Protein AF-G1VW57-F1 (afdb_monomer)

Secondary structure (DSSP, 8-state):
-EEEEEEEEEEEEEETTEEEEEEEEEEEEEEETTEEEEEEEEEE-TT-----HHHHHHH---HHHHHTSEEHHHHHHHHHHHHHHHHTTS-EEEEESSHHHHHHHHHHHHHHT---HHHHT-EEHHHHHHTT-EETTEES-SS--HHHHHHHTT--S-----HHHHHHHHHHHHHHHHHSPPPHHHHHHHHHHHHHHHHHHHHHHHHHHHHHHHHHHTT-S--EEEE---HHHHHHHHHHHHH-TT--EEE-SSEEEETTEEEEGGG-EEEEEEE-SSS-EEEEEEEETTEEEEEEEE--TTTHHHHHHHHHHHHHTS--

Foldseek 3Di:
DKEKQKDFQWAFDQDPNDTDTATQKIKMWIDDPPDIDIDIFGAQEVPDDFGDPVSCVQQVDGRVRNVPGYHPVVSVVVVVVVCVVVPPPDDYAYEYQAPVVLVRLLVSCVVVVHDSVVSPRYYHVQQVLQQLQDAPNHRLDSGDDLQLLCLQLVNDDDDRSGGHVSSVSVVVSVVSSVVDGTDRVSSVVVSVVVVVVVVVVVVVVQVVFLVVLCVLCVVPPAQKFWFDDDVVLLVLLVQLVVQDVVSQWHDDDQWIQDVNDTHGPVQWIWMWGFDRDRFTKIKIWIDGPPDIDIDIDGCGPRNVVSSVVRVVVRVVPVVD

Solvent-accessible surface area (backbone atoms only — not comparable to full-atom values): 17807 Å² total; per-residue (Å²): 104,37,41,33,24,35,31,56,39,62,41,77,44,79,53,96,91,39,78,39,79,38,59,40,28,43,9,26,29,39,41,41,90,92,49,72,51,78,46,72,46,53,19,25,48,89,87,68,84,66,68,51,76,64,50,32,66,55,45,67,58,50,58,67,59,32,70,72,28,45,42,58,72,58,47,51,51,51,51,51,61,69,46,48,88,63,52,86,84,41,62,74,48,43,34,26,54,50,69,61,52,47,54,45,52,44,50,48,19,63,74,69,73,45,86,43,73,85,48,74,70,47,40,55,42,30,48,65,56,20,68,66,39,57,56,95,91,37,74,73,40,71,65,51,52,71,57,57,44,24,50,21,59,72,46,84,77,80,80,65,61,37,24,42,61,52,7,45,50,50,45,52,42,52,56,41,62,75,77,46,79,59,42,68,66,46,44,49,52,52,50,53,52,51,53,52,49,50,51,52,51,52,48,54,51,50,55,52,50,31,53,52,50,40,62,73,50,62,86,52,96,67,53,62,46,66,54,72,83,46,75,73,43,46,48,34,44,50,57,38,34,77,74,32,89,86,47,56,54,46,79,55,96,68,32,33,36,47,80,85,44,80,40,56,42,93,61,46,48,38,33,40,36,55,44,58,86,77,70,34,24,37,34,43,34,42,32,44,92,91,49,73,49,76,47,78,42,78,54,40,87,88,46,42,62,42,56,47,53,47,50,53,55,43,59,75,64,64,85,114

Structure (mmCIF, N/CA/C/O backbone):
data_AF-G1VW57-F1
#
_entry.id   AF-G1VW57-F1
#
loop_
_atom_site.group_PDB
_atom_site.id
_atom_site.type_symbol
_atom_site.label_atom_id
_atom_site.label_alt_id
_atom_site.label_comp_id
_atom_site.label_asym_id
_atom_site.label_entity_id
_atom_site.label_seq_id
_atom_site.pdbx_PDB_ins_code
_atom_site.Cartn_x
_atom_site.Cartn_y
_atom_site.Cartn_z
_atom_site.occupancy
_atom_site.B_iso_or_equiv
_atom_site.auth_seq_id
_atom_site.auth_comp_id
_atom_site.auth_asym_id
_atom_site.auth_atom_id
_atom_site.pdbx_PDB_model_num
ATOM 1 N N . MET A 1 1 ? 11.105 -10.205 -28.442 1.00 88.19 1 MET A N 1
ATOM 2 C CA . MET A 1 1 ? 10.205 -9.214 -27.800 1.00 88.19 1 MET A CA 1
ATOM 3 C C . MET A 1 1 ? 11.048 -8.367 -26.863 1.00 88.19 1 MET A C 1
ATOM 5 O O . MET A 1 1 ? 11.995 -8.900 -26.299 1.00 88.19 1 MET A O 1
ATOM 9 N N . VAL A 1 2 ? 10.751 -7.078 -26.722 1.00 93.12 2 VAL A N 1
ATOM 10 C CA . VAL A 1 2 ? 11.437 -6.185 -25.776 1.00 93.12 2 VAL A CA 1
ATOM 11 C C . VAL A 1 2 ? 10.625 -6.111 -24.485 1.00 93.12 2 VAL A C 1
ATOM 13 O O . VAL A 1 2 ? 9.419 -5.867 -24.530 1.00 93.12 2 VAL A O 1
ATOM 16 N N . HIS A 1 3 ? 11.279 -6.324 -23.346 1.00 96.31 3 HIS A N 1
ATOM 17 C CA . HIS A 1 3 ? 10.697 -6.149 -22.017 1.00 96.31 3 HIS A CA 1
ATOM 18 C C . HIS A 1 3 ? 11.294 -4.902 -21.375 1.00 96.31 3 HIS A C 1
ATOM 20 O O . HIS A 1 3 ? 12.514 -4.781 -21.320 1.00 96.31 3 HIS A O 1
ATOM 26 N N . ILE A 1 4 ? 10.454 -3.995 -20.886 1.00 97.50 4 ILE A N 1
ATOM 27 C CA . ILE A 1 4 ? 10.890 -2.787 -20.184 1.00 97.50 4 ILE A CA 1
ATOM 28 C C . ILE A 1 4 ? 10.312 -2.822 -18.779 1.00 97.50 4 ILE A C 1
ATOM 30 O O . ILE A 1 4 ? 9.097 -2.852 -18.611 1.00 97.50 4 ILE A O 1
ATOM 34 N N . TYR A 1 5 ? 11.176 -2.798 -17.782 1.00 98.38 5 TYR A N 1
ATOM 35 C CA . TYR A 1 5 ? 10.818 -2.673 -16.378 1.00 98.38 5 TYR A CA 1
ATOM 36 C C . TYR A 1 5 ? 11.041 -1.230 -15.991 1.00 98.38 5 TYR A C 1
ATOM 38 O O . TYR A 1 5 ? 12.134 -0.717 -16.215 1.00 98.38 5 TYR A O 1
ATOM 46 N N . ILE A 1 6 ? 10.010 -0.578 -15.479 1.00 98.19 6 ILE A N 1
ATOM 47 C CA . ILE A 1 6 ? 10.083 0.806 -15.037 1.00 98.19 6 ILE A CA 1
ATOM 48 C C . ILE A 1 6 ? 9.773 0.888 -13.553 1.00 98.19 6 ILE A C 1
ATOM 50 O O . ILE A 1 6 ? 8.966 0.114 -13.032 1.00 98.19 6 ILE A O 1
ATOM 54 N N . ASP A 1 7 ? 10.387 1.869 -12.923 1.00 98.44 7 ASP A N 1
ATOM 55 C CA . ASP A 1 7 ? 10.050 2.323 -11.587 1.00 98.44 7 ASP A CA 1
ATOM 56 C C . ASP A 1 7 ? 10.278 3.839 -11.533 1.00 98.44 7 ASP A C 1
ATOM 58 O O . ASP A 1 7 ? 11.070 4.400 -12.308 1.00 98.44 7 ASP A O 1
ATOM 62 N N . ALA A 1 8 ? 9.532 4.526 -10.682 1.00 97.75 8 ALA A N 1
ATOM 63 C CA . ALA A 1 8 ? 9.668 5.954 -10.488 1.00 97.75 8 ALA A CA 1
ATOM 64 C C . ALA A 1 8 ? 9.531 6.314 -9.012 1.00 97.75 8 ALA A C 1
ATOM 66 O O . ALA A 1 8 ? 8.622 5.867 -8.316 1.00 97.75 8 ALA A O 1
ATOM 67 N N . GLU A 1 9 ? 10.378 7.238 -8.562 1.00 97.69 9 GLU A N 1
ATOM 68 C CA . GLU A 1 9 ? 10.198 7.850 -7.253 1.00 97.69 9 GLU A CA 1
ATOM 69 C C . GLU A 1 9 ? 9.274 9.057 -7.363 1.00 97.69 9 GLU A C 1
ATOM 71 O O . GLU A 1 9 ? 9.348 9.851 -8.313 1.00 97.69 9 GLU A O 1
ATOM 76 N N . PHE A 1 10 ? 8.436 9.243 -6.344 1.00 95.75 10 PHE A N 1
ATOM 77 C CA . PHE A 1 10 ? 7.459 10.324 -6.308 1.00 95.75 10 PHE A CA 1
ATOM 78 C C . PHE A 1 10 ? 7.607 11.205 -5.075 1.00 95.75 10 PHE A C 1
ATOM 80 O O . PHE A 1 10 ? 7.924 10.732 -3.986 1.00 95.75 10 PHE A O 1
ATOM 87 N N . ASP A 1 11 ? 7.253 12.481 -5.217 1.00 95.31 11 ASP A N 1
ATOM 88 C CA . ASP A 1 11 ? 7.045 13.373 -4.079 1.00 95.31 11 ASP A CA 1
ATOM 89 C C . ASP A 1 11 ? 5.708 14.116 -4.161 1.00 95.31 11 ASP A C 1
ATOM 91 O O . ASP A 1 11 ? 5.104 14.268 -5.226 1.00 95.31 11 ASP A O 1
ATOM 95 N N . ALA A 1 12 ? 5.225 14.577 -3.008 1.00 92.75 12 ALA A N 1
ATOM 96 C CA . ALA A 1 12 ? 3.994 15.348 -2.907 1.00 92.75 12 ALA A CA 1
ATOM 97 C C . ALA A 1 12 ? 4.278 16.849 -3.072 1.00 92.75 12 ALA A C 1
ATOM 99 O O . ALA A 1 12 ? 4.778 17.511 -2.161 1.00 92.75 12 ALA A O 1
ATOM 100 N N . VAL A 1 13 ? 3.880 17.417 -4.210 1.00 89.00 13 VAL A N 1
ATOM 101 C CA . VAL A 1 13 ? 4.062 18.840 -4.532 1.00 89.00 13 VAL A CA 1
ATOM 102 C C . VAL A 1 13 ? 2.728 19.576 -4.457 1.00 89.00 13 VAL A C 1
ATOM 104 O O . VAL A 1 13 ? 1.697 19.088 -4.918 1.00 89.00 13 VAL A O 1
ATOM 107 N N . LYS A 1 14 ? 2.725 20.776 -3.868 1.00 86.81 14 LYS A N 1
ATOM 108 C CA . LYS A 1 14 ? 1.515 21.597 -3.750 1.00 86.81 14 LYS A CA 1
ATOM 109 C C . LYS A 1 14 ? 1.283 22.402 -5.031 1.00 86.81 14 LYS A C 1
ATOM 111 O O . LYS A 1 14 ? 2.046 23.314 -5.336 1.00 86.81 14 LYS A O 1
ATOM 116 N N . ILE A 1 15 ? 0.196 22.110 -5.740 1.00 82.19 15 ILE A N 1
ATOM 117 C CA . ILE A 1 15 ? -0.231 22.788 -6.969 1.00 82.19 15 ILE A CA 1
ATOM 118 C C . ILE A 1 15 ? -1.651 23.318 -6.754 1.00 82.19 15 ILE A C 1
ATOM 120 O O . ILE A 1 15 ? -2.556 22.565 -6.400 1.00 82.19 15 ILE A O 1
ATOM 124 N N . ASN A 1 16 ? -1.859 24.627 -6.937 1.00 83.88 16 ASN A N 1
ATOM 125 C CA . ASN A 1 16 ? -3.169 25.285 -6.786 1.00 83.88 16 ASN A CA 1
ATOM 126 C C . ASN A 1 16 ? -3.898 24.917 -5.475 1.00 83.88 16 ASN A C 1
ATOM 128 O O . ASN A 1 16 ? -5.094 24.640 -5.457 1.00 83.88 16 ASN A O 1
ATOM 132 N N . GLY A 1 17 ? -3.155 24.856 -4.366 1.00 83.94 17 GLY A N 1
ATOM 133 C CA . GLY A 1 17 ? -3.702 24.536 -3.044 1.00 83.94 17 GLY A CA 1
ATOM 134 C C . GLY A 1 17 ? -3.875 23.043 -2.739 1.00 83.94 17 GLY A C 1
ATOM 135 O O . GLY A 1 17 ? -4.079 22.712 -1.573 1.00 83.94 17 GLY A O 1
ATOM 136 N N . LYS A 1 18 ? -3.731 22.145 -3.722 1.00 86.88 18 LYS A N 1
ATOM 137 C CA . LYS A 1 18 ? -3.846 20.686 -3.551 1.00 86.88 18 LYS A CA 1
ATOM 138 C C . LYS A 1 18 ? -2.477 20.013 -3.619 1.00 86.88 18 LYS A C 1
ATOM 140 O O . LYS A 1 18 ? -1.599 20.473 -4.341 1.00 86.88 18 LYS A O 1
ATOM 145 N N . TYR A 1 19 ? -2.292 18.929 -2.872 1.00 89.00 19 TYR A N 1
ATOM 146 C CA . TYR A 1 19 ? -1.110 18.080 -3.017 1.00 89.00 19 TYR A CA 1
ATOM 147 C C . TYR A 1 19 ? -1.303 17.135 -4.202 1.00 89.00 19 TYR A C 1
ATOM 149 O O . TYR A 1 19 ? -2.318 16.445 -4.289 1.00 89.00 19 TYR A O 1
ATOM 157 N N . CYS A 1 20 ? -0.330 17.123 -5.104 1.00 90.38 20 CYS A N 1
ATOM 158 C CA . CYS A 1 20 ? -0.258 16.233 -6.251 1.00 90.38 20 CYS A CA 1
ATOM 159 C C . CYS A 1 20 ? 1.001 15.376 -6.133 1.00 90.38 20 CYS A C 1
ATOM 161 O O . CYS A 1 20 ? 2.060 15.886 -5.771 1.00 90.38 20 CYS A O 1
ATOM 163 N N . GLN A 1 21 ? 0.878 14.089 -6.443 1.00 93.56 21 GLN A N 1
ATOM 164 C CA . GLN A 1 21 ? 2.024 13.201 -6.596 1.00 93.56 21 GLN A CA 1
ATOM 165 C C . GLN A 1 21 ? 2.725 13.547 -7.915 1.00 93.56 21 GLN A C 1
ATOM 167 O O . GLN A 1 21 ? 2.057 13.652 -8.945 1.00 93.56 21 GLN A O 1
ATOM 172 N N . MET A 1 22 ? 4.034 13.786 -7.856 1.00 94.56 22 MET A N 1
ATOM 173 C CA . MET A 1 22 ? 4.864 14.170 -8.998 1.00 94.56 22 MET A CA 1
ATOM 174 C C . MET A 1 22 ? 6.093 13.270 -9.078 1.00 94.56 22 MET A C 1
ATOM 176 O O . MET A 1 22 ? 6.665 12.933 -8.041 1.00 94.56 22 MET A O 1
ATOM 180 N N . VAL A 1 23 ? 6.522 12.936 -10.292 1.00 97.25 23 VAL A N 1
ATOM 181 C CA . VAL A 1 23 ? 7.751 12.162 -10.533 1.00 97.25 23 VAL A CA 1
ATOM 182 C C . VAL A 1 23 ? 8.981 13.000 -10.172 1.00 97.25 23 VAL A C 1
ATOM 184 O O . VAL A 1 23 ? 9.090 14.147 -10.608 1.00 97.25 23 VAL A O 1
ATOM 187 N N . VAL A 1 24 ? 9.905 12.428 -9.396 1.00 97.56 24 VAL A N 1
ATOM 188 C CA . VAL A 1 24 ? 11.201 13.045 -9.041 1.00 97.56 24 VAL A CA 1
ATOM 189 C C . VAL A 1 24 ? 12.404 12.256 -9.562 1.00 97.56 24 VAL A C 1
ATOM 191 O O . VAL A 1 24 ? 13.483 12.823 -9.735 1.00 97.56 24 VAL A O 1
ATOM 194 N N . SER A 1 25 ? 12.229 10.978 -9.888 1.00 98.12 25 SER A N 1
ATOM 195 C CA . SER A 1 25 ? 13.179 10.203 -10.687 1.00 98.12 25 SER A CA 1
ATOM 196 C C . SER A 1 25 ? 12.446 9.140 -11.500 1.00 98.12 25 SER A C 1
ATOM 198 O O . SER A 1 25 ? 11.361 8.700 -11.126 1.00 98.12 25 SER A O 1
ATOM 200 N N . LEU A 1 26 ? 13.031 8.756 -12.630 1.00 98.50 26 LEU A N 1
ATOM 201 C CA . LEU A 1 26 ? 12.541 7.699 -13.505 1.00 98.50 26 LEU A CA 1
ATOM 202 C C . LEU A 1 26 ? 13.693 6.743 -13.800 1.00 98.50 26 LEU A C 1
ATOM 204 O O . LEU A 1 26 ? 14.723 7.162 -14.336 1.00 98.50 26 LEU A O 1
ATOM 208 N N . GLY A 1 27 ? 13.509 5.473 -13.460 1.00 98.50 27 GLY A N 1
ATOM 209 C CA . GLY A 1 27 ? 14.436 4.392 -13.749 1.00 98.50 27 GLY A CA 1
ATOM 210 C C . GLY A 1 27 ? 13.796 3.359 -14.662 1.00 98.50 27 GLY A C 1
ATOM 211 O O . GLY A 1 27 ? 12.595 3.097 -14.595 1.00 98.50 27 GLY A O 1
ATOM 212 N N . ALA A 1 28 ? 14.599 2.778 -15.547 1.00 98.50 28 ALA A N 1
ATOM 213 C CA . ALA A 1 28 ? 14.153 1.671 -16.368 1.00 98.50 28 ALA A CA 1
ATOM 214 C C . ALA A 1 28 ? 15.278 0.699 -16.704 1.00 98.50 28 ALA A C 1
ATOM 216 O O . ALA A 1 28 ? 16.427 1.091 -16.924 1.00 98.50 28 ALA A O 1
ATOM 217 N N . VAL A 1 29 ? 14.902 -0.569 -16.837 1.00 98.38 29 VAL A N 1
ATOM 218 C CA . VAL A 1 29 ? 15.739 -1.628 -17.393 1.00 98.38 29 VAL A CA 1
ATOM 219 C C . VAL A 1 29 ? 15.033 -2.232 -18.596 1.00 98.38 29 VAL A C 1
ATOM 221 O O . VAL A 1 29 ? 13.890 -2.675 -18.515 1.00 98.38 29 VAL A O 1
ATOM 224 N N . LEU A 1 30 ? 15.722 -2.254 -19.729 1.00 97.12 30 LEU A N 1
ATOM 225 C CA . LEU A 1 30 ? 15.284 -2.909 -20.949 1.00 97.12 30 LEU A CA 1
ATOM 226 C C . LEU A 1 30 ? 16.013 -4.240 -21.097 1.00 97.12 30 LEU A C 1
ATOM 228 O O . LEU A 1 30 ? 17.238 -4.289 -21.012 1.00 97.12 30 LEU A O 1
ATOM 232 N N . LYS A 1 31 ? 15.262 -5.301 -21.400 1.00 95.31 31 LYS A N 1
ATOM 233 C CA . LYS A 1 31 ? 15.783 -6.629 -21.731 1.00 95.31 31 LYS A CA 1
ATOM 234 C C . LYS A 1 31 ? 15.268 -7.098 -23.091 1.00 95.31 31 LYS A C 1
ATOM 236 O O . LYS A 1 31 ? 14.057 -7.149 -23.323 1.00 95.31 31 LYS A O 1
ATOM 241 N N . LYS A 1 32 ? 16.189 -7.483 -23.974 1.00 91.88 32 LYS A N 1
ATOM 242 C CA . LYS A 1 32 ? 15.914 -8.128 -25.265 1.00 91.88 32 LYS A CA 1
ATOM 243 C C . LYS A 1 32 ? 16.911 -9.268 -25.457 1.00 91.88 32 LYS A C 1
ATOM 245 O O . LYS A 1 32 ? 18.078 -9.024 -25.746 1.00 91.88 32 LYS A O 1
ATOM 250 N N . ASP A 1 33 ? 16.459 -10.504 -25.280 1.00 86.62 33 ASP A N 1
ATOM 251 C CA . ASP A 1 33 ? 17.321 -11.693 -25.298 1.00 86.62 33 ASP A CA 1
ATOM 252 C C . ASP A 1 33 ? 18.510 -11.534 -24.324 1.00 86.62 33 ASP A C 1
ATOM 254 O O . ASP A 1 33 ? 18.301 -11.334 -23.126 1.00 86.62 33 ASP A O 1
ATOM 258 N N . ALA A 1 34 ? 19.753 -11.579 -24.814 1.00 86.31 34 ALA A N 1
ATOM 259 C CA . ALA A 1 34 ? 20.948 -11.326 -24.005 1.00 86.31 34 ALA A CA 1
ATOM 260 C C . ALA A 1 34 ? 21.217 -9.828 -23.760 1.00 86.31 34 ALA A C 1
ATOM 262 O O . ALA A 1 34 ? 21.906 -9.481 -22.801 1.00 86.31 34 ALA A O 1
ATOM 263 N N . GLN A 1 35 ? 20.672 -8.940 -24.597 1.00 90.50 35 GLN A N 1
ATOM 264 C CA . GLN A 1 35 ? 20.918 -7.505 -24.522 1.00 90.50 35 GLN A CA 1
ATOM 265 C C . GLN A 1 35 ? 20.161 -6.874 -23.356 1.00 90.50 35 GLN A C 1
ATOM 267 O O . GLN A 1 35 ? 18.967 -7.114 -23.154 1.00 90.50 35 GLN A O 1
ATOM 272 N N . GLU A 1 36 ? 20.872 -6.030 -22.618 1.00 95.00 36 GLU A N 1
ATOM 273 C CA . GLU A 1 36 ? 20.355 -5.267 -21.493 1.00 95.00 36 GLU A CA 1
ATOM 274 C C . GLU A 1 36 ? 20.798 -3.813 -21.616 1.00 95.00 36 GLU A C 1
ATOM 276 O O . GLU A 1 36 ? 21.939 -3.536 -21.988 1.00 95.00 36 GLU A O 1
ATOM 281 N N . ALA A 1 37 ? 19.888 -2.892 -21.330 1.00 96.62 37 ALA A N 1
ATOM 282 C CA . ALA A 1 37 ? 20.177 -1.469 -21.288 1.00 96.62 37 ALA A CA 1
ATOM 283 C C . ALA A 1 37 ? 19.439 -0.835 -20.116 1.00 96.62 37 ALA A C 1
ATOM 285 O O . ALA A 1 37 ? 18.353 -1.277 -19.742 1.00 96.62 37 ALA A O 1
ATOM 286 N N . THR A 1 38 ? 20.007 0.230 -19.567 1.00 98.38 38 THR A N 1
ATOM 287 C CA . THR A 1 38 ? 19.423 0.960 -18.444 1.00 98.38 38 THR A CA 1
ATOM 288 C C . THR A 1 38 ? 19.183 2.417 -18.808 1.00 98.38 38 THR A C 1
ATOM 290 O O . THR A 1 38 ? 19.880 2.992 -19.648 1.00 98.38 38 THR A O 1
ATOM 293 N N . PHE A 1 39 ? 18.182 3.008 -18.167 1.00 98.56 39 PHE A N 1
ATOM 294 C CA . PHE A 1 39 ? 17.901 4.433 -18.200 1.00 98.56 39 PHE A CA 1
ATOM 295 C C . PHE A 1 39 ? 17.666 4.917 -16.777 1.00 98.56 39 PHE A C 1
ATOM 297 O O . PHE A 1 39 ? 16.951 4.279 -16.009 1.00 98.56 39 PHE A O 1
ATOM 304 N N . TYR A 1 40 ? 18.244 6.061 -16.435 1.00 98.56 40 TYR A N 1
ATOM 305 C CA . TYR A 1 40 ? 17.962 6.738 -15.181 1.00 98.56 40 TYR A CA 1
ATOM 306 C C . TYR A 1 40 ? 18.027 8.239 -15.394 1.00 98.56 40 TYR A C 1
ATOM 308 O O . TYR A 1 40 ? 18.970 8.743 -16.006 1.00 98.56 40 TYR A O 1
ATOM 316 N N . SER A 1 41 ? 17.041 8.954 -14.870 1.00 98.62 41 SER A N 1
ATOM 317 C CA . SER A 1 41 ? 17.049 10.408 -14.881 1.00 98.62 41 SER A CA 1
ATOM 318 C C . SER A 1 41 ? 16.292 10.965 -13.685 1.00 98.62 41 SER A C 1
ATOM 320 O O . SER A 1 41 ? 15.254 10.438 -13.287 1.00 98.62 41 SER A O 1
ATOM 322 N N . LEU A 1 42 ? 16.812 12.053 -13.120 1.00 98.56 42 LEU A N 1
ATOM 323 C CA . LEU A 1 42 ? 16.066 12.866 -12.166 1.00 98.56 42 LEU A CA 1
ATOM 324 C C . LEU A 1 42 ? 15.078 13.752 -12.924 1.00 98.56 42 LEU A C 1
ATOM 326 O O . LEU A 1 42 ? 15.356 14.203 -14.035 1.00 98.56 42 LEU A O 1
ATOM 330 N N . VAL A 1 43 ? 13.949 14.045 -12.290 1.00 98.25 43 VAL A N 1
ATOM 331 C CA . VAL A 1 43 ? 12.901 14.913 -12.827 1.00 98.25 43 VAL A CA 1
ATOM 332 C C . VAL A 1 43 ? 12.697 16.066 -11.856 1.00 98.25 43 VAL A C 1
ATOM 334 O O . VAL A 1 43 ? 12.546 15.844 -10.659 1.00 98.25 43 VAL A O 1
ATOM 337 N N . CYS A 1 44 ? 12.675 17.298 -12.362 1.00 97.38 44 CYS A N 1
ATOM 338 C CA . CYS A 1 44 ? 12.309 18.483 -11.593 1.00 97.38 44 CYS A CA 1
ATOM 339 C C . CYS A 1 44 ? 10.803 18.759 -11.753 1.00 97.38 44 CYS A C 1
ATOM 341 O O . CYS A 1 44 ? 10.376 19.189 -12.834 1.00 97.38 44 CYS A O 1
ATOM 343 N N . PRO A 1 45 ? 9.967 18.544 -10.715 1.00 93.88 45 PRO A N 1
ATOM 344 C CA . PRO A 1 45 ? 8.555 18.892 -10.786 1.00 93.88 45 PRO A CA 1
ATOM 345 C C . PRO A 1 45 ? 8.344 20.392 -11.000 1.00 93.88 45 PRO A C 1
ATOM 347 O O . PRO A 1 45 ? 9.069 21.239 -10.468 1.00 93.88 45 PRO A O 1
ATOM 350 N N . LYS A 1 46 ? 7.268 20.759 -11.700 1.00 87.12 46 LYS A N 1
ATOM 351 C CA . LYS A 1 46 ? 6.878 22.169 -11.818 1.00 87.12 46 LYS A CA 1
ATOM 352 C C . LYS A 1 46 ? 6.615 22.769 -10.429 1.00 87.12 46 LYS A C 1
ATOM 354 O O . LYS A 1 46 ? 5.874 22.197 -9.633 1.00 87.12 46 LYS A O 1
ATOM 359 N N . ASN A 1 47 ? 7.175 23.953 -10.167 1.00 84.62 47 ASN A N 1
ATOM 360 C CA . ASN A 1 47 ? 7.115 24.655 -8.874 1.00 84.62 47 ASN A CA 1
ATOM 361 C C . ASN A 1 47 ? 7.764 23.897 -7.702 1.00 84.62 47 ASN A C 1
ATOM 363 O O . ASN A 1 47 ? 7.419 24.153 -6.545 1.00 84.62 47 ASN A O 1
ATOM 367 N N . PHE A 1 48 ? 8.690 22.977 -7.978 1.00 91.50 48 PHE A N 1
ATOM 368 C CA . PHE A 1 48 ? 9.419 22.267 -6.937 1.00 91.50 48 PHE A CA 1
ATOM 369 C C . PHE A 1 48 ? 10.150 23.238 -5.997 1.00 91.50 48 PHE A C 1
ATOM 371 O O . PHE A 1 48 ? 10.853 24.147 -6.434 1.00 91.50 48 PHE A O 1
ATOM 378 N N . GLN A 1 49 ? 9.967 23.038 -4.691 1.00 90.00 49 GLN A N 1
ATOM 379 C CA . GLN A 1 49 ? 10.615 23.837 -3.643 1.00 90.00 49 GLN A CA 1
ATOM 380 C C . GLN A 1 49 ? 11.652 23.006 -2.892 1.00 90.00 49 GLN A C 1
ATOM 382 O O . GLN A 1 49 ? 12.807 23.401 -2.757 1.00 90.00 49 GLN A O 1
ATOM 387 N N . ARG A 1 50 ? 11.220 21.852 -2.383 1.00 93.94 50 ARG A N 1
ATOM 388 C CA . ARG A 1 50 ? 12.041 20.896 -1.644 1.00 93.94 50 ARG A CA 1
ATOM 389 C C . ARG A 1 50 ? 11.325 19.554 -1.577 1.00 93.94 50 ARG A C 1
ATOM 391 O O . ARG A 1 50 ? 10.093 19.544 -1.556 1.00 93.94 50 ARG A O 1
ATOM 398 N N . LEU A 1 51 ? 12.087 18.475 -1.429 1.00 95.12 51 LEU A N 1
ATOM 399 C CA . LEU A 1 51 ? 11.545 17.153 -1.148 1.00 95.12 51 LEU A CA 1
ATOM 400 C C . LEU A 1 51 ? 10.886 17.133 0.230 1.00 95.12 51 LEU A C 1
ATOM 402 O O . LEU A 1 51 ? 11.420 17.721 1.188 1.00 95.12 51 LEU A O 1
ATOM 406 N N . THR A 1 52 ? 9.781 16.403 0.367 1.00 94.62 52 THR A N 1
ATOM 407 C CA . THR A 1 52 ? 9.264 16.046 1.693 1.00 94.62 52 THR A CA 1
ATOM 408 C C . THR A 1 52 ? 10.317 15.277 2.499 1.00 94.62 52 THR A C 1
ATOM 410 O O . THR A 1 52 ? 11.207 14.613 1.963 1.00 94.62 52 THR A O 1
ATOM 413 N N . SER A 1 53 ? 10.254 15.387 3.830 1.00 94.31 53 SER A N 1
ATOM 414 C CA . SER A 1 53 ? 11.248 14.759 4.712 1.00 94.31 53 SER A CA 1
ATOM 415 C C . SER A 1 53 ? 11.250 13.234 4.618 1.00 94.31 53 SER A C 1
ATOM 417 O O . SER A 1 53 ? 12.284 12.625 4.873 1.00 94.31 53 SER A O 1
ATOM 419 N N . VAL A 1 54 ? 10.110 12.633 4.273 1.00 93.75 54 VAL A N 1
ATOM 420 C CA . VAL A 1 54 ? 9.962 11.187 4.093 1.00 93.75 54 VAL A CA 1
ATOM 421 C C . VAL A 1 54 ? 10.690 10.746 2.829 1.00 93.75 54 VAL A C 1
ATOM 423 O O . VAL A 1 54 ? 11.622 9.955 2.932 1.00 93.75 54 VAL A O 1
ATOM 426 N N . VAL A 1 55 ? 10.351 11.330 1.674 1.00 93.62 55 VAL A N 1
ATOM 427 C CA . VAL A 1 55 ? 10.949 10.960 0.380 1.00 93.62 55 VAL A CA 1
ATOM 428 C C . VAL A 1 55 ? 12.458 11.166 0.401 1.00 93.62 55 VAL A C 1
ATOM 430 O O . VAL A 1 55 ? 13.202 10.245 0.100 1.00 93.62 55 VAL A O 1
ATOM 433 N N . ARG A 1 56 ? 12.933 12.316 0.892 1.00 94.69 56 ARG A N 1
ATOM 434 C CA . ARG A 1 56 ? 14.372 12.610 1.014 1.00 94.69 56 ARG A CA 1
ATOM 435 C C . ARG A 1 56 ? 15.149 11.570 1.826 1.00 94.69 56 ARG A C 1
ATOM 437 O O . ARG A 1 56 ? 16.306 11.298 1.530 1.00 94.69 56 ARG A O 1
ATOM 444 N N . LYS A 1 57 ? 14.548 11.051 2.901 1.00 94.00 57 LYS A N 1
ATOM 445 C CA . LYS A 1 57 ? 15.191 10.050 3.763 1.00 94.00 57 LYS A CA 1
ATOM 446 C C . LYS A 1 57 ? 15.204 8.671 3.121 1.00 94.00 57 LYS A C 1
ATOM 448 O O . LYS A 1 57 ? 16.165 7.951 3.347 1.00 94.00 57 LYS A O 1
ATOM 453 N N . MET A 1 58 ? 14.146 8.327 2.391 1.00 93.44 58 MET A N 1
ATOM 454 C CA . MET A 1 58 ? 14.005 7.021 1.752 1.00 93.44 58 MET A CA 1
ATOM 455 C C . MET A 1 58 ? 14.872 6.915 0.500 1.00 93.44 58 MET A C 1
ATOM 457 O O . MET A 1 58 ? 15.621 5.963 0.387 1.00 93.44 58 MET A O 1
ATOM 461 N N . THR A 1 59 ? 14.833 7.916 -0.382 1.00 92.88 59 THR A N 1
ATOM 462 C CA . THR A 1 59 ? 15.508 7.867 -1.692 1.00 92.88 59 THR A CA 1
ATOM 463 C C . THR A 1 59 ? 16.927 8.430 -1.681 1.00 92.88 59 THR A C 1
ATOM 465 O O . THR A 1 59 ? 17.634 8.395 -2.686 1.00 92.88 59 THR A O 1
ATOM 468 N N . HIS A 1 60 ? 17.334 9.047 -0.567 1.00 94.06 60 HIS A N 1
ATOM 469 C CA . HIS A 1 60 ? 18.607 9.760 -0.413 1.00 94.06 60 HIS A CA 1
ATOM 470 C C . HIS A 1 60 ? 18.845 10.910 -1.416 1.00 94.06 60 HIS A C 1
ATOM 472 O O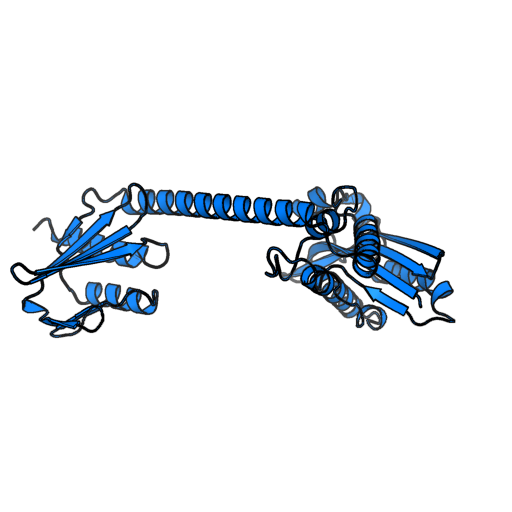 . HIS A 1 60 ? 19.943 11.473 -1.472 1.00 94.06 60 HIS A O 1
ATOM 478 N N . LEU A 1 61 ? 17.813 11.315 -2.165 1.00 95.00 61 LEU A N 1
ATOM 479 C CA . LEU A 1 61 ? 17.870 12.413 -3.127 1.00 95.00 61 LEU A CA 1
ATOM 480 C C . LEU A 1 61 ? 18.030 13.766 -2.423 1.00 95.00 61 LEU A C 1
ATOM 482 O O . LEU A 1 61 ? 17.475 14.011 -1.346 1.00 95.00 61 LEU A O 1
ATOM 486 N N . LYS A 1 62 ? 18.768 14.686 -3.053 1.00 95.56 62 LYS A N 1
ATOM 487 C CA . LYS A 1 62 ? 18.984 16.043 -2.532 1.00 95.56 62 LYS A CA 1
ATOM 488 C C . LYS A 1 62 ? 18.124 17.059 -3.270 1.00 95.56 62 LYS A C 1
ATOM 490 O O . LYS A 1 62 ? 17.987 17.021 -4.489 1.00 95.56 62 LYS A O 1
ATOM 495 N N . ASP A 1 63 ? 17.648 18.061 -2.532 1.00 96.25 63 ASP A N 1
ATOM 496 C CA . ASP A 1 63 ? 16.888 19.186 -3.095 1.00 96.25 63 ASP A CA 1
ATOM 497 C C . ASP A 1 63 ? 17.669 19.938 -4.192 1.00 96.25 63 ASP A C 1
ATOM 499 O O . ASP A 1 63 ? 17.064 20.552 -5.068 1.00 96.25 63 ASP A O 1
ATOM 503 N N . SER A 1 64 ? 19.007 19.959 -4.127 1.00 96.44 64 SER A N 1
ATOM 504 C CA . SER A 1 64 ? 19.866 20.540 -5.171 1.00 96.44 64 SER A CA 1
ATOM 505 C C . SER A 1 64 ? 19.792 19.762 -6.477 1.00 96.44 64 SER A C 1
ATOM 507 O O . SER A 1 64 ? 19.698 20.367 -7.539 1.00 96.44 64 SER A O 1
ATOM 509 N N . ASP A 1 65 ? 19.807 18.438 -6.383 1.00 96.62 65 ASP A N 1
ATOM 510 C CA . ASP A 1 65 ? 19.917 17.552 -7.535 1.00 96.62 65 ASP A CA 1
ATOM 511 C C . ASP A 1 65 ? 18.598 17.573 -8.310 1.00 96.62 65 ASP A C 1
ATOM 513 O O . ASP A 1 65 ? 18.603 17.722 -9.526 1.00 96.62 65 ASP A O 1
ATOM 517 N N . ILE A 1 66 ? 17.467 17.579 -7.592 1.00 97.25 66 ILE A N 1
ATOM 518 C CA . ILE A 1 66 ? 16.135 17.735 -8.189 1.00 97.25 66 ILE A CA 1
ATOM 519 C C . ILE A 1 66 ? 15.954 19.115 -8.825 1.00 97.25 66 ILE A C 1
ATOM 521 O O . ILE A 1 66 ? 15.442 19.203 -9.933 1.00 97.25 66 ILE A O 1
ATOM 525 N N . ARG A 1 67 ? 16.402 20.205 -8.185 1.00 96.56 67 ARG A N 1
ATOM 526 C CA . ARG A 1 67 ? 16.278 21.556 -8.774 1.00 96.56 67 ARG A CA 1
ATOM 527 C C . ARG A 1 67 ? 17.072 21.725 -10.067 1.00 96.56 67 ARG A C 1
ATOM 529 O O . ARG A 1 67 ? 16.646 22.491 -10.924 1.00 96.56 67 ARG A O 1
ATOM 536 N N . ASN A 1 68 ? 18.203 21.033 -10.185 1.00 96.75 68 ASN A N 1
ATOM 537 C CA . ASN A 1 68 ? 19.062 21.063 -11.368 1.00 96.75 68 ASN A CA 1
ATOM 538 C C . ASN A 1 68 ? 18.672 20.012 -12.421 1.00 96.75 68 ASN A C 1
ATOM 540 O O . ASN A 1 68 ? 19.290 19.960 -13.482 1.00 96.75 68 ASN A O 1
ATOM 544 N N . ALA A 1 69 ? 17.689 19.160 -12.124 1.00 97.88 69 ALA A N 1
ATOM 545 C CA . ALA A 1 69 ? 17.229 18.121 -13.027 1.00 97.88 69 ALA A CA 1
ATOM 546 C C . ALA A 1 69 ? 16.379 18.684 -14.175 1.00 97.88 69 ALA A C 1
ATOM 548 O O . ALA A 1 69 ? 15.836 19.789 -14.112 1.00 97.88 69 ALA A O 1
ATOM 549 N N . ASN A 1 70 ? 16.234 17.878 -15.223 1.00 98.06 70 ASN A N 1
ATOM 550 C CA . ASN A 1 70 ? 15.409 18.210 -16.377 1.00 98.06 70 ASN A CA 1
ATOM 551 C C . ASN A 1 70 ? 13.914 18.193 -16.026 1.00 98.06 70 ASN A C 1
ATOM 553 O O . ASN A 1 70 ? 13.480 17.537 -15.075 1.00 98.06 70 ASN A O 1
ATOM 557 N N . SER A 1 71 ? 13.106 18.900 -16.816 1.00 97.50 71 SER A N 1
ATOM 558 C CA . SER A 1 71 ? 11.649 18.836 -16.685 1.00 97.50 71 SER A CA 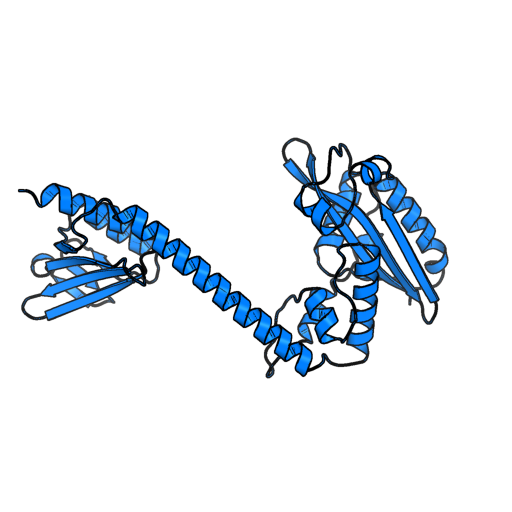1
ATOM 559 C C . SER A 1 71 ? 11.117 17.458 -17.106 1.00 97.50 71 SER A C 1
ATOM 561 O O . SER A 1 71 ? 11.767 16.747 -17.874 1.00 97.50 71 SER A O 1
ATOM 563 N N . PHE A 1 72 ? 9.917 17.076 -16.649 1.00 97.44 72 PHE A N 1
ATOM 564 C CA . PHE A 1 72 ? 9.303 15.805 -17.059 1.00 97.44 72 PHE A CA 1
ATOM 565 C C . PHE A 1 72 ? 9.227 15.633 -18.594 1.00 97.44 72 PHE A C 1
ATOM 567 O O . PHE A 1 72 ? 9.654 14.585 -19.075 1.00 97.44 72 PHE A O 1
ATOM 574 N N . PRO A 1 73 ? 8.787 16.633 -19.393 1.00 97.50 73 PRO A N 1
ATOM 575 C CA . PRO A 1 73 ? 8.803 16.529 -20.857 1.00 97.50 73 PRO A CA 1
ATOM 576 C C . PRO A 1 73 ? 10.183 16.252 -21.461 1.00 97.50 73 PRO A C 1
ATOM 578 O O . PRO A 1 73 ? 10.301 15.454 -22.391 1.00 97.50 73 PRO A O 1
ATOM 581 N N . ASP A 1 74 ? 11.232 16.885 -20.932 1.00 98.19 74 ASP A N 1
ATOM 582 C CA . ASP A 1 74 ? 12.599 16.696 -21.426 1.00 98.19 74 ASP A CA 1
ATOM 583 C C . ASP A 1 74 ? 13.116 15.293 -21.099 1.00 98.19 74 ASP A C 1
ATOM 585 O O . ASP A 1 74 ? 13.726 14.642 -21.949 1.00 98.19 74 ASP A O 1
ATOM 589 N N . VAL A 1 75 ? 12.831 14.799 -19.889 1.00 98.25 75 VAL A N 1
ATOM 590 C CA . VAL A 1 75 ? 13.163 13.428 -19.480 1.00 98.25 75 VAL A CA 1
ATOM 591 C C . VAL A 1 75 ? 12.388 12.408 -20.307 1.00 98.25 75 VAL A C 1
ATOM 593 O O . VAL A 1 75 ? 12.980 11.436 -20.768 1.00 98.25 75 VAL A O 1
ATOM 596 N N . LEU A 1 76 ? 11.101 12.641 -20.576 1.00 97.56 76 LEU A N 1
ATOM 597 C CA . LEU A 1 76 ? 10.301 11.774 -21.439 1.00 97.56 76 LEU A CA 1
ATOM 598 C C . LEU A 1 76 ? 10.869 11.726 -22.863 1.00 97.56 76 LEU A C 1
ATOM 600 O O . LEU A 1 76 ? 10.978 10.652 -23.449 1.00 97.56 76 LEU A O 1
ATOM 604 N N . LYS A 1 77 ? 11.301 12.866 -23.415 1.00 97.25 77 LYS A N 1
ATOM 605 C CA . LYS A 1 77 ? 11.967 12.909 -24.723 1.00 97.25 77 LYS A CA 1
ATOM 606 C C . LYS A 1 77 ? 13.268 12.099 -24.726 1.00 97.25 77 LYS A C 1
ATOM 608 O O . LYS A 1 77 ? 13.496 11.339 -25.665 1.00 97.25 77 LYS A O 1
ATOM 613 N N . GLN A 1 78 ? 14.094 12.233 -23.687 1.00 98.19 78 GLN A N 1
ATOM 614 C CA . GLN A 1 78 ? 15.324 11.442 -23.529 1.00 98.19 78 GLN A CA 1
ATOM 615 C C . GLN A 1 78 ? 15.018 9.945 -23.416 1.00 98.19 78 GLN A C 1
ATOM 617 O O . GLN A 1 78 ? 15.686 9.131 -24.048 1.00 98.19 78 GLN A O 1
ATOM 622 N N . PHE A 1 79 ? 13.974 9.586 -22.668 1.00 97.44 79 PHE A N 1
ATOM 623 C CA . PHE A 1 79 ? 13.521 8.208 -22.521 1.00 97.44 79 PHE A CA 1
ATOM 624 C C . PHE A 1 79 ? 13.080 7.608 -23.863 1.00 97.44 79 PHE A C 1
ATOM 626 O O . PHE A 1 79 ? 13.504 6.514 -24.225 1.00 97.44 79 PHE A O 1
ATOM 633 N N . MET A 1 80 ? 12.308 8.353 -24.659 1.00 94.62 80 MET A N 1
ATOM 634 C CA . MET A 1 80 ? 11.890 7.923 -25.999 1.00 94.62 80 MET A CA 1
ATOM 635 C C . MET A 1 80 ? 13.074 7.755 -26.958 1.00 94.62 80 MET A C 1
ATOM 637 O O . MET A 1 80 ? 13.128 6.777 -27.701 1.00 94.62 80 MET A O 1
ATOM 641 N N . GLN A 1 81 ? 14.046 8.672 -26.922 1.00 95.62 81 GLN A N 1
ATOM 642 C CA . GLN A 1 81 ? 15.278 8.558 -27.711 1.00 95.62 81 GLN A CA 1
ATOM 643 C C . GLN A 1 81 ? 16.100 7.329 -27.308 1.00 95.62 81 GLN A C 1
ATOM 645 O O . GLN A 1 81 ? 16.641 6.642 -28.171 1.00 95.62 81 GLN A O 1
ATOM 650 N N . TRP A 1 82 ? 16.159 7.020 -26.011 1.00 96.00 82 TRP A N 1
ATOM 651 C CA . TRP A 1 82 ? 16.811 5.817 -25.501 1.00 96.00 82 TRP A CA 1
ATOM 652 C C . TRP A 1 82 ? 16.105 4.526 -25.951 1.00 96.00 82 TRP A C 1
ATOM 654 O O . TRP A 1 82 ? 16.776 3.540 -26.253 1.00 96.00 82 TRP A O 1
ATOM 664 N N . LEU A 1 83 ? 14.771 4.532 -26.063 1.00 92.94 83 LEU A N 1
ATOM 665 C CA . LEU A 1 83 ? 13.989 3.387 -26.546 1.00 92.94 83 LEU A CA 1
ATOM 666 C C . LEU A 1 83 ? 14.069 3.168 -28.060 1.00 92.94 83 LEU A C 1
ATOM 668 O O . LEU A 1 83 ? 13.948 2.027 -28.512 1.00 92.94 83 LEU A O 1
ATOM 672 N N . GLN A 1 84 ? 14.268 4.233 -28.839 1.00 91.69 84 GLN A N 1
ATOM 673 C CA . GLN A 1 84 ? 14.180 4.211 -30.301 1.00 91.69 84 GLN A CA 1
ATOM 674 C C . GLN A 1 84 ? 14.961 3.057 -30.969 1.00 91.69 84 GLN A C 1
ATOM 676 O O . GLN A 1 84 ? 14.346 2.344 -31.766 1.00 91.69 84 GLN A O 1
ATOM 681 N N . PRO A 1 85 ? 16.232 2.762 -30.610 1.00 90.62 85 PRO A N 1
ATOM 682 C CA . PRO A 1 85 ? 16.999 1.681 -31.242 1.00 90.62 85 PRO A CA 1
ATOM 683 C C . PRO A 1 85 ? 16.389 0.280 -31.069 1.00 90.62 85 PRO A C 1
ATOM 685 O O . PRO A 1 85 ? 16.728 -0.649 -31.799 1.00 90.62 85 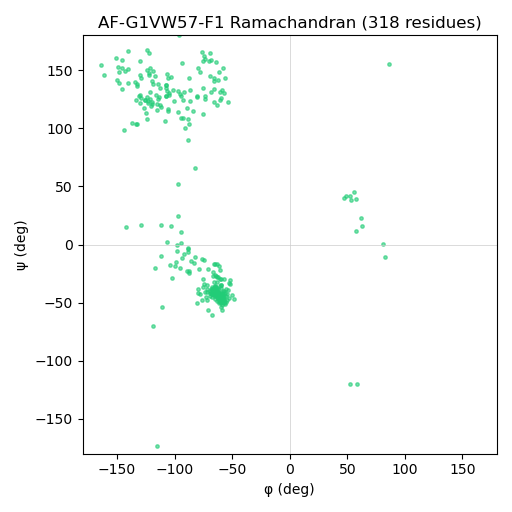PRO A O 1
ATOM 688 N N . TYR A 1 86 ? 15.497 0.103 -30.092 1.00 88.62 86 TYR A N 1
ATOM 689 C CA . TYR A 1 86 ? 14.905 -1.186 -29.738 1.00 88.62 86 TYR A CA 1
ATOM 690 C C . TYR A 1 86 ? 13.507 -1.392 -30.328 1.00 88.62 86 TYR A C 1
ATOM 692 O O . TYR A 1 86 ? 13.042 -2.533 -30.404 1.00 88.62 86 TYR A O 1
ATOM 700 N N . MET A 1 87 ? 12.839 -0.310 -30.742 1.00 81.31 87 MET A N 1
ATOM 701 C CA . MET A 1 87 ? 11.428 -0.319 -31.134 1.00 81.31 87 MET A CA 1
ATOM 702 C C . MET A 1 87 ? 11.178 -0.621 -32.617 1.00 81.31 87 MET A C 1
ATOM 704 O O . MET A 1 87 ? 10.103 -1.107 -32.955 1.00 81.31 87 MET A O 1
ATOM 708 N N . GLU A 1 88 ? 12.152 -0.398 -33.503 1.00 73.44 88 GLU A N 1
ATOM 709 C CA . GLU A 1 88 ? 11.951 -0.455 -34.965 1.00 73.44 88 GLU A CA 1
ATOM 710 C C . GLU A 1 88 ? 11.609 -1.856 -35.520 1.00 73.44 88 GLU A C 1
ATOM 712 O O . GLU A 1 88 ? 11.112 -1.977 -36.635 1.00 73.44 88 GLU A O 1
ATOM 717 N N . SER A 1 89 ? 11.843 -2.930 -34.758 1.00 64.44 89 SER A N 1
ATOM 718 C CA . SER A 1 89 ? 11.692 -4.317 -35.241 1.00 64.44 89 SER A CA 1
ATOM 719 C C . SER A 1 89 ? 11.111 -5.289 -34.212 1.00 64.44 89 SER A C 1
ATOM 721 O O . SER A 1 89 ? 11.262 -6.506 -34.335 1.00 64.44 89 SER A O 1
ATOM 723 N N . SER A 1 90 ? 10.510 -4.804 -33.125 1.00 71.69 90 SER A N 1
ATOM 724 C CA . SER A 1 90 ? 10.090 -5.679 -32.027 1.00 71.69 90 SER A CA 1
ATOM 725 C C . SER A 1 90 ? 8.842 -5.173 -31.324 1.00 71.69 90 SER A C 1
ATOM 727 O O . SER A 1 90 ? 8.719 -3.992 -31.018 1.00 71.69 90 SER A O 1
ATOM 729 N N . SER A 1 91 ? 7.941 -6.098 -30.987 1.00 84.94 91 SER A N 1
ATOM 730 C CA . SER A 1 91 ? 6.904 -5.817 -29.999 1.00 84.94 91 SER A CA 1
ATOM 731 C C . SER A 1 91 ? 7.549 -5.507 -28.648 1.00 84.94 91 SER A C 1
ATOM 733 O O . SER A 1 91 ? 8.547 -6.128 -28.261 1.00 84.94 91 SER A O 1
ATOM 735 N N . CYS A 1 92 ? 6.975 -4.540 -27.939 1.00 89.12 92 CYS A N 1
ATOM 736 C CA . CYS A 1 92 ? 7.452 -4.072 -26.649 1.00 89.12 92 CYS A CA 1
ATOM 737 C C . CYS A 1 92 ? 6.376 -4.277 -25.581 1.00 89.12 92 CYS A C 1
ATOM 739 O O . CYS A 1 92 ? 5.190 -4.063 -25.838 1.00 89.12 92 CYS A O 1
ATOM 741 N N . ARG A 1 93 ? 6.789 -4.686 -24.381 1.00 94.19 93 ARG A N 1
ATOM 742 C CA . ARG A 1 93 ? 5.919 -4.787 -23.212 1.00 94.19 93 ARG A CA 1
ATOM 743 C C . ARG A 1 93 ? 6.577 -4.112 -22.021 1.00 94.19 93 ARG A C 1
ATOM 745 O O . ARG A 1 93 ? 7.724 -4.411 -21.699 1.00 94.19 93 ARG A O 1
ATOM 752 N N . MET A 1 94 ? 5.830 -3.215 -21.391 1.00 96.31 94 MET A N 1
ATOM 753 C CA . MET A 1 94 ? 6.285 -2.446 -20.242 1.00 96.31 94 MET A CA 1
ATOM 754 C C . MET A 1 94 ? 5.642 -2.968 -18.960 1.00 96.31 94 MET A C 1
ATOM 756 O O . MET A 1 94 ? 4.474 -3.364 -18.955 1.00 96.31 94 MET A O 1
ATOM 760 N N . TYR A 1 95 ? 6.413 -2.962 -17.884 1.00 98.06 95 TYR A N 1
ATOM 761 C CA . TYR A 1 95 ? 6.048 -3.505 -16.588 1.00 98.06 95 TYR A CA 1
ATOM 762 C C . TYR A 1 95 ? 6.419 -2.512 -15.497 1.00 98.06 95 TYR A C 1
ATOM 764 O O . TYR A 1 95 ? 7.498 -1.929 -15.552 1.00 98.06 95 TYR A O 1
ATOM 772 N N . SER A 1 96 ? 5.559 -2.374 -14.498 1.00 97.81 96 SER A N 1
ATOM 773 C CA . SER A 1 96 ? 5.864 -1.684 -13.246 1.00 97.81 96 SER A CA 1
ATOM 774 C C . SER A 1 96 ? 5.657 -2.633 -12.076 1.00 97.81 96 SER A C 1
ATOM 776 O O . SER A 1 96 ? 5.036 -3.696 -12.222 1.00 97.81 96 SER A O 1
ATOM 778 N N . PHE A 1 97 ? 6.186 -2.266 -10.908 1.00 97.88 97 PHE A N 1
ATOM 779 C CA . PHE A 1 97 ? 5.972 -3.079 -9.725 1.00 97.88 97 PHE A CA 1
ATOM 780 C C . PHE A 1 97 ? 4.501 -3.012 -9.325 1.00 97.88 97 PHE A C 1
ATOM 782 O O . PHE A 1 97 ? 3.816 -4.025 -9.377 1.00 97.88 97 PHE A O 1
ATOM 789 N N . GLY A 1 98 ? 3.993 -1.819 -9.020 1.00 95.69 98 GLY A N 1
ATOM 790 C CA . GLY A 1 98 ? 2.600 -1.600 -8.634 1.00 95.69 98 GLY A CA 1
ATOM 791 C C . GLY A 1 98 ? 1.814 -0.739 -9.630 1.00 95.69 98 GLY A C 1
ATOM 792 O O . GLY A 1 98 ? 2.315 -0.367 -10.694 1.00 95.69 98 GLY A O 1
ATOM 793 N N . PRO A 1 99 ? 0.565 -0.376 -9.291 1.00 93.75 99 PRO A N 1
ATOM 794 C CA . PRO A 1 99 ? -0.285 0.456 -10.146 1.00 93.75 99 PRO A CA 1
ATOM 795 C C . PRO A 1 99 ? 0.086 1.950 -10.125 1.00 93.75 99 PRO A C 1
ATOM 797 O O . PRO A 1 99 ? -0.442 2.725 -10.930 1.00 93.75 99 PRO A O 1
ATOM 800 N N . ASP A 1 100 ? 0.932 2.369 -9.182 1.00 94.50 100 ASP A N 1
ATOM 801 C CA . ASP A 1 100 ? 1.216 3.776 -8.907 1.00 94.50 100 ASP A CA 1
ATOM 802 C C . ASP A 1 100 ? 2.056 4.431 -10.011 1.00 94.50 100 ASP A C 1
ATOM 804 O O . ASP A 1 100 ? 1.731 5.555 -10.399 1.00 94.50 100 ASP A O 1
ATOM 808 N N . ASP A 1 101 ? 3.033 3.726 -10.594 1.00 96.44 101 ASP A N 1
ATOM 809 C CA . ASP A 1 101 ? 3.852 4.226 -11.709 1.00 96.44 101 ASP A CA 1
ATOM 810 C C . ASP A 1 101 ? 3.001 4.596 -12.912 1.00 96.44 101 ASP A C 1
ATOM 812 O O . ASP A 1 101 ? 2.978 5.750 -13.342 1.00 96.44 101 ASP A O 1
ATOM 816 N N . ARG A 1 102 ? 2.212 3.636 -13.408 1.00 96.69 102 ARG A N 1
ATOM 817 C CA . ARG A 1 102 ? 1.298 3.857 -14.531 1.00 96.69 102 ARG A CA 1
ATOM 818 C C . ARG A 1 102 ? 0.368 5.033 -14.251 1.00 96.69 102 ARG A C 1
ATOM 820 O O . ARG A 1 102 ? 0.194 5.901 -15.102 1.00 96.69 102 ARG A O 1
ATOM 827 N N . ARG A 1 103 ? -0.245 5.071 -13.063 1.00 96.50 103 ARG A N 1
ATOM 828 C CA . ARG A 1 103 ? -1.177 6.144 -12.694 1.00 96.50 103 ARG A CA 1
ATOM 829 C C . ARG A 1 103 ? -0.487 7.508 -12.711 1.00 96.50 103 ARG A C 1
ATOM 831 O O . ARG A 1 103 ? -1.041 8.446 -13.279 1.00 96.50 103 ARG A O 1
ATOM 838 N N . THR A 1 104 ? 0.681 7.622 -12.090 1.00 95.94 104 THR A N 1
ATOM 839 C CA . THR A 1 104 ? 1.378 8.903 -11.926 1.00 95.94 104 THR A CA 1
ATOM 840 C C . THR A 1 104 ? 1.990 9.383 -13.239 1.00 95.94 104 THR A C 1
ATOM 842 O O . THR A 1 104 ? 1.832 10.552 -13.579 1.00 95.94 104 THR A O 1
ATOM 845 N N . LEU A 1 105 ? 2.588 8.495 -14.036 1.00 97.12 105 LEU A N 1
ATOM 846 C CA . LEU A 1 105 ? 3.141 8.840 -15.350 1.00 97.12 105 LEU A CA 1
ATOM 847 C C . LEU A 1 105 ? 2.060 9.332 -16.322 1.00 97.12 105 LEU A C 1
ATOM 849 O O . LEU A 1 105 ? 2.257 10.336 -17.003 1.00 97.12 105 LEU A O 1
ATOM 853 N N . LEU A 1 106 ? 0.878 8.705 -16.334 1.00 97.12 106 LEU A N 1
ATOM 854 C CA . LEU A 1 106 ? -0.258 9.194 -17.126 1.00 97.12 106 LEU A CA 1
ATOM 855 C C . LEU A 1 106 ? -0.737 10.578 -16.655 1.00 97.12 106 LEU A C 1
ATOM 857 O O . LEU A 1 106 ? -1.101 11.422 -17.475 1.00 97.12 106 LEU A O 1
ATOM 861 N N . GLN A 1 107 ? -0.715 10.839 -15.343 1.00 95.50 107 GLN A N 1
ATOM 862 C CA . GLN A 1 107 ? -1.040 12.159 -14.792 1.00 95.50 107 GLN A CA 1
ATOM 863 C C . GLN A 1 107 ? 0.003 13.218 -15.170 1.00 95.50 107 GLN A C 1
ATOM 865 O O . GLN A 1 107 ? -0.381 14.349 -15.471 1.00 95.50 107 GLN A O 1
ATOM 870 N N . GLU A 1 108 ? 1.293 12.869 -15.189 1.00 95.44 108 GLU A N 1
ATOM 871 C CA . GLU A 1 108 ? 2.354 13.747 -15.693 1.00 95.44 108 GLU A CA 1
ATOM 872 C C . GLU A 1 108 ? 2.152 14.075 -17.175 1.00 95.44 108 GLU A C 1
ATOM 874 O O . GLU A 1 108 ? 2.140 15.255 -17.536 1.00 95.44 108 GLU A O 1
ATOM 879 N N . CYS A 1 109 ? 1.892 13.070 -18.021 1.00 96.38 109 CYS A N 1
ATOM 880 C CA . CYS A 1 109 ? 1.598 13.292 -19.438 1.00 96.38 109 CYS A CA 1
ATOM 881 C C . CYS A 1 109 ? 0.397 14.227 -19.624 1.00 96.38 109 CYS A C 1
ATOM 883 O O . CYS A 1 109 ? 0.493 15.206 -20.362 1.00 96.38 109 CYS A O 1
ATOM 885 N N . ALA A 1 110 ? -0.704 14.005 -18.899 1.00 95.75 110 ALA A N 1
ATOM 886 C CA . ALA A 1 110 ? -1.877 14.876 -18.968 1.00 95.75 110 ALA A CA 1
ATOM 887 C C . ALA A 1 110 ? -1.557 16.322 -18.544 1.00 95.75 110 ALA A C 1
ATOM 889 O O . ALA A 1 110 ? -1.958 17.278 -19.215 1.00 95.75 110 ALA A O 1
ATOM 890 N N . ARG A 1 111 ? -0.797 16.494 -17.454 1.00 93.25 111 ARG A N 1
ATOM 891 C CA . ARG A 1 111 ? -0.410 17.804 -16.908 1.00 93.25 111 ARG A CA 1
ATOM 892 C C . ARG A 1 111 ? 0.494 18.595 -17.849 1.00 93.25 111 ARG A C 1
ATOM 894 O O . ARG A 1 111 ? 0.383 19.818 -17.900 1.00 93.25 111 ARG A O 1
ATOM 901 N N . HIS A 1 112 ? 1.382 17.905 -18.554 1.00 94.19 112 HIS A N 1
ATOM 902 C CA . HIS A 1 112 ? 2.346 18.502 -19.473 1.00 94.19 112 HIS A CA 1
ATOM 903 C C . HIS A 1 112 ? 1.912 18.464 -20.945 1.00 94.19 112 HIS A C 1
ATOM 905 O O . HIS A 1 112 ? 2.634 18.975 -21.797 1.00 94.19 112 HIS A O 1
ATOM 911 N N . HIS A 1 113 ? 0.733 17.907 -21.232 1.00 95.50 113 HIS A N 1
ATOM 912 C CA . HIS A 1 113 ? 0.188 17.730 -22.582 1.00 95.50 113 HIS A CA 1
ATOM 913 C C . HIS A 1 113 ? 1.121 16.903 -23.485 1.00 95.50 113 HIS A C 1
ATOM 915 O O . HIS A 1 113 ? 1.301 17.200 -24.665 1.00 95.50 113 HIS A O 1
ATOM 921 N N . CYS A 1 114 ? 1.728 15.866 -22.907 1.00 94.69 114 CYS A N 1
ATOM 922 C CA . CYS A 1 114 ? 2.537 14.880 -23.615 1.00 94.69 114 CYS A CA 1
ATOM 923 C C . CYS A 1 114 ? 1.683 13.671 -24.019 1.00 94.69 114 CYS A C 1
ATOM 925 O O . CYS A 1 114 ? 0.672 13.379 -23.380 1.00 94.69 114 CYS A O 1
ATOM 927 N N . ASP A 1 115 ? 2.119 12.947 -25.050 1.00 93.62 115 ASP A N 1
ATOM 928 C CA . ASP A 1 115 ? 1.481 11.702 -25.486 1.00 93.62 115 ASP A CA 1
ATOM 929 C C . ASP A 1 115 ? 1.572 10.619 -24.383 1.00 93.62 115 ASP A C 1
ATOM 931 O O . ASP A 1 115 ? 2.681 10.270 -23.962 1.00 93.62 115 ASP A O 1
ATOM 935 N N . PRO A 1 116 ? 0.439 10.093 -23.875 1.00 94.62 116 PRO A N 1
ATOM 936 C CA . PRO A 1 116 ? 0.428 9.064 -22.838 1.00 94.62 116 PRO A CA 1
ATOM 937 C C . PRO A 1 116 ? 0.630 7.639 -23.373 1.00 94.62 116 PRO A C 1
ATOM 939 O O . PRO A 1 116 ? 0.831 6.732 -22.562 1.00 94.62 116 PRO A O 1
ATOM 942 N N . SER A 1 117 ? 0.579 7.427 -24.696 1.00 92.44 117 SER A N 1
ATOM 943 C CA . SER A 1 117 ? 0.443 6.105 -25.336 1.00 92.44 117 SER A CA 1
ATOM 944 C C . SER A 1 117 ? 1.468 5.071 -24.857 1.00 92.44 117 SER A C 1
ATOM 946 O O . SER A 1 117 ? 1.151 3.891 -24.715 1.00 92.44 117 SER A O 1
ATOM 948 N N . LEU A 1 118 ? 2.691 5.511 -24.543 1.00 89.62 118 LEU A N 1
ATOM 949 C CA . LEU A 1 118 ? 3.762 4.650 -24.033 1.00 89.62 118 LEU A CA 1
ATOM 950 C C . LEU A 1 118 ? 3.404 3.957 -22.706 1.00 89.62 118 LEU A C 1
ATOM 952 O O . LEU A 1 118 ? 3.802 2.816 -22.473 1.00 89.62 118 LEU A O 1
ATOM 956 N N . PHE A 1 119 ? 2.665 4.643 -21.834 1.00 95.25 119 PHE A N 1
ATOM 957 C CA . PHE A 1 119 ? 2.398 4.213 -20.461 1.00 95.25 119 PHE A CA 1
ATOM 958 C C . PHE A 1 119 ? 1.029 3.540 -20.292 1.00 95.25 119 PHE A C 1
ATOM 960 O O . PHE A 1 119 ? 0.783 2.865 -19.291 1.00 95.25 119 PHE A O 1
ATOM 967 N N . GLU A 1 120 ? 0.120 3.673 -21.260 1.00 93.50 120 GLU A N 1
ATOM 968 C CA . GLU A 1 120 ? -1.243 3.134 -21.153 1.00 93.50 12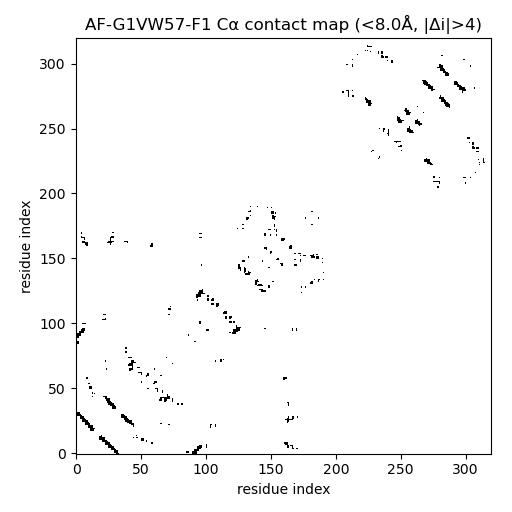0 GLU A CA 1
ATOM 969 C C . GLU A 1 120 ? -1.272 1.613 -20.954 1.00 93.50 120 GLU A C 1
ATOM 971 O O . GLU A 1 120 ? -2.117 1.113 -20.201 1.00 93.50 120 GLU A O 1
ATOM 976 N N . GLY A 1 121 ? -0.322 0.907 -21.577 1.00 91.75 121 GLY A N 1
ATOM 977 C CA . GLY A 1 121 ? -0.191 -0.551 -21.569 1.00 91.75 121 GLY A CA 1
ATOM 978 C C . GLY A 1 121 ? 0.742 -1.137 -20.504 1.00 91.75 121 GLY A C 1
ATOM 979 O O . GLY A 1 121 ? 1.061 -2.323 -20.601 1.00 91.75 121 GLY A O 1
ATOM 980 N N . ILE A 1 122 ? 1.205 -0.352 -19.521 1.00 96.25 122 ILE A N 1
ATOM 981 C CA . ILE A 1 122 ? 2.046 -0.877 -18.432 1.00 96.25 122 ILE A CA 1
ATOM 982 C C . ILE A 1 122 ? 1.287 -1.959 -17.651 1.00 96.25 122 ILE A C 1
ATOM 984 O O . ILE A 1 122 ? 0.149 -1.748 -17.221 1.00 96.25 122 ILE A O 1
ATOM 988 N N . LEU A 1 123 ? 1.941 -3.101 -17.434 1.00 96.50 123 LEU A N 1
ATOM 989 C CA . LEU A 1 123 ? 1.419 -4.209 -16.637 1.00 96.50 123 LEU A CA 1
ATOM 990 C C . LEU A 1 123 ? 1.945 -4.169 -15.195 1.00 96.50 123 LEU A C 1
ATOM 992 O O . LEU A 1 123 ? 3.14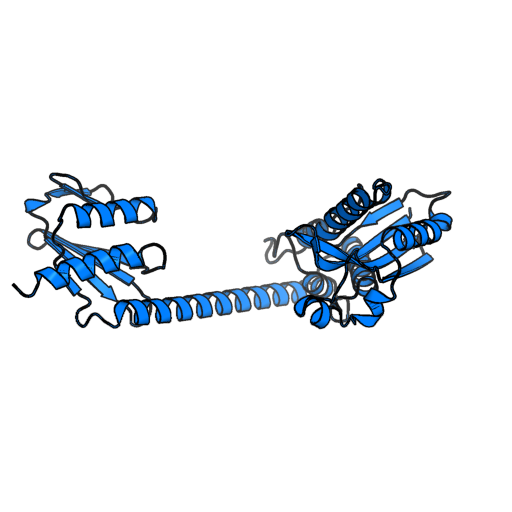9 -4.087 -14.975 1.00 96.50 123 LEU A O 1
ATOM 996 N N . ASP A 1 124 ? 1.033 -4.313 -14.232 1.00 95.94 124 ASP A N 1
ATOM 997 C CA . ASP A 1 124 ? 1.324 -4.482 -12.798 1.00 95.94 124 ASP A CA 1
ATOM 998 C C . ASP A 1 124 ? 1.812 -5.914 -12.538 1.00 95.94 124 ASP A C 1
ATOM 1000 O O . ASP A 1 124 ? 1.046 -6.877 -12.696 1.00 95.94 124 ASP A O 1
ATOM 1004 N N . LEU A 1 125 ? 3.090 -6.057 -12.176 1.00 98.00 125 LEU A N 1
ATOM 1005 C CA . LEU A 1 125 ? 3.691 -7.349 -11.850 1.00 98.00 125 LEU A CA 1
ATOM 1006 C C . LEU A 1 125 ? 3.534 -7.741 -10.380 1.00 98.00 125 LEU A C 1
ATOM 1008 O O . LEU A 1 125 ? 3.532 -8.939 -10.090 1.00 98.00 125 LEU A O 1
ATOM 1012 N N . GLN A 1 126 ? 3.359 -6.797 -9.454 1.00 98.00 126 GLN A N 1
ATOM 1013 C CA . GLN A 1 126 ? 3.228 -7.090 -8.027 1.00 98.00 126 GLN A CA 1
ATOM 1014 C C . GLN A 1 126 ? 2.089 -8.071 -7.790 1.00 98.00 126 GLN A C 1
ATOM 1016 O O . GLN A 1 126 ? 2.303 -9.103 -7.152 1.00 98.00 126 GLN A O 1
ATOM 1021 N N . LYS A 1 127 ? 0.894 -7.807 -8.331 1.00 94.75 127 LYS A N 1
ATOM 1022 C CA . LYS A 1 127 ? -0.248 -8.721 -8.155 1.00 94.75 127 LYS A CA 1
ATOM 1023 C C . LYS A 1 127 ? -0.016 -10.072 -8.822 1.00 94.75 127 LYS A C 1
ATOM 1025 O O . LYS A 1 127 ? -0.320 -11.107 -8.231 1.00 94.75 127 LYS A O 1
ATOM 1030 N N . GLN A 1 128 ? 0.529 -10.064 -10.039 1.00 96.12 128 GLN A N 1
ATOM 1031 C CA . GLN A 1 128 ? 0.754 -11.281 -10.824 1.00 96.12 128 GLN A CA 1
ATOM 1032 C C . GLN A 1 128 ? 1.735 -12.227 -10.131 1.00 96.12 128 GLN A C 1
ATOM 1034 O O . GLN A 1 128 ? 1.496 -13.431 -10.063 1.00 96.12 128 GLN A O 1
ATOM 1039 N N . ILE A 1 129 ? 2.826 -11.684 -9.593 1.00 98.00 129 ILE A N 1
ATOM 1040 C CA . ILE A 1 129 ? 3.870 -12.472 -8.942 1.00 98.00 129 ILE A CA 1
ATOM 1041 C C . ILE A 1 129 ? 3.449 -12.844 -7.513 1.00 98.00 129 ILE A C 1
ATOM 1043 O O . ILE A 1 129 ? 3.651 -13.987 -7.107 1.00 98.00 129 ILE A O 1
ATOM 1047 N N . SER A 1 130 ? 2.787 -11.941 -6.775 1.00 98.00 130 SER A N 1
ATOM 1048 C CA . SER A 1 130 ? 2.278 -12.231 -5.420 1.00 98.00 130 SER A CA 1
ATOM 1049 C C . SER A 1 130 ? 1.280 -13.389 -5.411 1.00 98.00 130 SER A C 1
ATOM 1051 O O . SER A 1 130 ? 1.289 -14.188 -4.481 1.00 98.00 130 SER A O 1
ATOM 1053 N N . ALA A 1 131 ? 0.468 -13.534 -6.465 1.00 96.56 131 ALA A N 1
ATOM 1054 C CA . ALA A 1 131 ? -0.489 -14.633 -6.602 1.00 96.56 131 ALA A CA 1
ATOM 1055 C C . ALA A 1 131 ? 0.162 -16.031 -6.622 1.00 96.56 131 ALA A C 1
ATOM 1057 O O . ALA A 1 131 ? -0.507 -17.015 -6.313 1.00 96.56 131 ALA A O 1
ATOM 1058 N N . LYS A 1 132 ? 1.457 -16.125 -6.956 1.00 96.62 132 LYS A N 1
ATOM 1059 C CA . LYS A 1 132 ? 2.228 -17.379 -6.923 1.00 96.62 132 LYS A CA 1
ATOM 1060 C C . LYS A 1 132 ? 2.767 -17.711 -5.528 1.00 96.62 132 LYS A C 1
ATOM 1062 O O . LYS A 1 132 ? 3.176 -18.841 -5.280 1.00 96.62 132 LYS A O 1
ATOM 1067 N N . VAL A 1 133 ? 2.780 -16.745 -4.608 1.00 97.25 133 VAL A N 1
ATOM 1068 C CA . VAL A 1 133 ? 3.373 -16.902 -3.276 1.00 97.25 133 VAL A CA 1
ATOM 1069 C C . VAL A 1 133 ? 2.322 -17.404 -2.291 1.00 97.25 133 VAL A C 1
ATOM 1071 O O . VAL A 1 133 ? 1.495 -16.649 -1.772 1.00 97.25 133 VAL A O 1
ATOM 1074 N N . THR A 1 134 ? 2.364 -18.708 -2.024 1.00 96.88 134 THR A N 1
ATOM 1075 C CA . THR A 1 134 ? 1.427 -19.387 -1.125 1.00 96.88 134 THR A CA 1
ATOM 1076 C C . THR A 1 134 ? 2.157 -20.082 0.021 1.00 96.88 134 THR A C 1
ATOM 1078 O O . THR A 1 134 ? 3.273 -20.572 -0.133 1.00 96.88 134 THR A O 1
ATOM 1081 N N . TYR A 1 135 ? 1.510 -20.136 1.182 1.00 96.50 135 TYR A N 1
ATOM 1082 C CA . TYR A 1 135 ? 1.956 -20.888 2.349 1.00 96.50 135 TYR A CA 1
ATOM 1083 C C . TYR A 1 135 ? 0.821 -21.813 2.783 1.00 96.50 135 TYR A C 1
ATOM 1085 O O . TYR A 1 135 ? -0.300 -21.357 2.991 1.00 96.50 135 TYR A O 1
ATOM 1093 N N . GLN A 1 136 ? 1.087 -23.120 2.871 1.00 94.44 136 GLN A N 1
ATOM 1094 C CA . GLN A 1 136 ? 0.069 -24.137 3.188 1.00 94.44 136 GLN A CA 1
ATOM 1095 C C . GLN A 1 136 ? -1.182 -24.053 2.284 1.00 94.44 136 GLN A C 1
ATOM 1097 O O . GLN A 1 136 ? -2.310 -24.176 2.753 1.00 94.44 136 GLN A O 1
ATOM 1102 N N . ASN A 1 137 ? -0.983 -23.836 0.977 1.00 92.44 137 ASN A N 1
ATOM 1103 C CA . ASN A 1 137 ? -2.040 -23.645 -0.032 1.00 92.44 137 ASN A CA 1
ATOM 1104 C C . ASN A 1 137 ? -2.928 -22.404 0.178 1.00 92.44 137 ASN A C 1
ATOM 1106 O O . ASN A 1 137 ? -3.985 -22.288 -0.441 1.00 92.44 137 ASN A O 1
ATOM 1110 N N . VAL A 1 138 ? -2.500 -21.458 1.015 1.00 94.75 138 VAL A N 1
ATOM 1111 C CA . VAL A 1 138 ? -3.172 -20.174 1.226 1.00 94.75 138 VAL A CA 1
ATOM 1112 C C . VAL A 1 138 ? -2.295 -19.053 0.680 1.00 94.75 138 VAL A C 1
ATOM 1114 O O . VAL A 1 138 ? -1.085 -19.025 0.902 1.00 94.75 138 VAL A O 1
ATOM 1117 N N . LEU A 1 139 ? -2.903 -18.119 -0.049 1.00 96.31 139 LEU A N 1
ATOM 1118 C CA . LEU A 1 139 ? -2.226 -16.922 -0.545 1.00 96.31 139 LEU A CA 1
ATOM 1119 C C . LEU A 1 139 ? -1.673 -16.098 0.627 1.00 96.31 139 LEU A C 1
ATOM 1121 O O . LEU A 1 139 ? -2.428 -15.726 1.524 1.00 96.31 139 LEU A O 1
ATOM 1125 N N . VAL A 1 140 ? -0.376 -15.775 0.602 1.00 96.12 140 VAL A N 1
ATOM 1126 C CA . VAL A 1 140 ? 0.266 -15.014 1.691 1.00 96.12 140 VAL A CA 1
ATOM 1127 C C . VAL A 1 140 ? -0.219 -13.563 1.725 1.00 96.12 140 VAL A C 1
ATOM 1129 O O . VAL A 1 140 ? -0.502 -13.013 2.787 1.00 96.12 140 VAL A O 1
ATOM 1132 N N . SER A 1 141 ? -0.304 -12.922 0.560 1.00 96.12 141 SER A N 1
ATOM 1133 C CA . SER A 1 141 ? -0.852 -11.575 0.380 1.00 96.12 141 SER A CA 1
ATOM 1134 C C . SER A 1 141 ? -1.214 -11.374 -1.088 1.00 96.12 141 SER A C 1
ATOM 1136 O O . SER A 1 141 ? -0.507 -11.855 -1.968 1.00 96.12 141 SER A O 1
ATOM 1138 N N . ALA A 1 142 ? -2.272 -10.611 -1.366 1.00 94.88 142 ALA A N 1
ATOM 1139 C CA . ALA A 1 142 ? -2.603 -10.203 -2.735 1.00 94.88 142 ALA A CA 1
ATOM 1140 C C . ALA A 1 142 ? -1.558 -9.246 -3.342 1.00 94.88 142 ALA A C 1
ATOM 1142 O O . ALA A 1 142 ? -1.443 -9.150 -4.562 1.00 94.88 142 ALA A O 1
ATOM 1143 N N . THR A 1 143 ? -0.807 -8.542 -2.491 1.00 96.25 143 THR A N 1
ATOM 1144 C CA . THR A 1 143 ? 0.249 -7.596 -2.870 1.00 96.25 143 THR A CA 1
ATOM 1145 C C . THR A 1 143 ? 1.388 -7.691 -1.856 1.00 96.25 143 THR A C 1
ATOM 1147 O O . THR A 1 143 ? 1.294 -7.156 -0.746 1.00 96.25 143 THR A O 1
ATOM 1150 N N . LEU A 1 144 ? 2.438 -8.436 -2.187 1.00 97.31 144 LEU A N 1
ATOM 1151 C CA . LEU A 1 144 ? 3.685 -8.472 -1.423 1.00 97.31 144 LEU A CA 1
ATOM 1152 C C . LEU A 1 144 ? 4.550 -7.253 -1.758 1.00 97.31 144 LEU A C 1
ATOM 1154 O O . LEU A 1 144 ? 4.430 -6.689 -2.845 1.00 97.31 144 LEU A O 1
ATOM 1158 N N . SER A 1 145 ? 5.388 -6.809 -0.820 1.00 97.19 145 SER A N 1
ATOM 1159 C CA . SER A 1 145 ? 6.350 -5.737 -1.105 1.00 97.19 145 SER A CA 1
ATOM 1160 C C . SER A 1 145 ? 7.443 -6.225 -2.060 1.00 97.19 145 SER A C 1
ATOM 1162 O O . SER A 1 145 ? 7.611 -7.431 -2.250 1.00 97.19 145 SER A O 1
ATOM 1164 N N . LEU A 1 146 ? 8.194 -5.292 -2.655 1.00 97.56 146 LEU A N 1
ATOM 1165 C CA . LEU A 1 146 ? 9.333 -5.646 -3.503 1.00 97.56 146 LEU A CA 1
ATOM 1166 C C . LEU A 1 146 ? 10.353 -6.458 -2.692 1.00 97.56 146 LEU A C 1
ATOM 1168 O O . LEU A 1 146 ? 10.773 -7.514 -3.141 1.00 97.56 146 LEU A O 1
ATOM 1172 N N . ASP A 1 147 ? 10.622 -6.042 -1.450 1.00 97.31 147 ASP A N 1
ATOM 1173 C CA . ASP A 1 147 ? 11.472 -6.756 -0.486 1.00 97.31 147 ASP A CA 1
ATOM 1174 C C . ASP A 1 147 ? 10.997 -8.194 -0.209 1.00 97.31 147 ASP A C 1
ATOM 1176 O O . ASP A 1 147 ? 11.777 -9.134 -0.336 1.00 97.31 147 ASP A O 1
ATOM 1180 N N . ASP A 1 148 ? 9.703 -8.394 0.086 1.00 97.81 148 ASP A N 1
ATOM 1181 C CA . ASP A 1 148 ? 9.132 -9.737 0.280 1.00 97.81 148 ASP A CA 1
ATOM 1182 C C . ASP A 1 148 ? 9.332 -10.608 -0.974 1.00 97.81 148 ASP A C 1
ATOM 1184 O O . ASP A 1 148 ? 9.612 -11.800 -0.868 1.00 97.81 148 ASP A O 1
ATOM 1188 N N . LEU A 1 149 ? 9.179 -10.033 -2.170 1.00 98.19 149 LEU A N 1
ATOM 1189 C CA . LEU A 1 149 ? 9.352 -10.765 -3.423 1.00 98.19 149 LEU A CA 1
ATOM 1190 C C . LEU A 1 149 ? 10.826 -11.039 -3.744 1.00 98.19 149 LEU A C 1
ATOM 1192 O O . LEU A 1 149 ? 11.127 -12.124 -4.239 1.00 98.19 149 LEU A O 1
ATOM 1196 N N . LYS A 1 150 ? 11.751 -10.137 -3.398 1.00 98.06 150 LYS A N 1
ATOM 1197 C CA . LYS A 1 150 ? 13.193 -10.419 -3.441 1.00 98.06 150 LYS A CA 1
ATOM 1198 C C . LYS A 1 150 ? 13.526 -11.611 -2.550 1.00 98.06 150 LYS A C 1
ATOM 1200 O O . LYS A 1 150 ? 14.133 -12.565 -3.026 1.00 98.06 150 LYS A O 1
ATOM 1205 N N . THR A 1 151 ? 13.048 -11.610 -1.304 1.00 97.50 151 THR A N 1
ATOM 1206 C CA . THR A 1 151 ? 13.222 -12.732 -0.368 1.00 97.50 151 THR A CA 1
ATOM 1207 C C . THR A 1 151 ? 12.632 -14.029 -0.929 1.00 97.50 151 THR A C 1
ATOM 1209 O O . THR A 1 151 ? 13.322 -15.044 -0.979 1.00 97.50 151 THR A O 1
ATOM 1212 N N . ALA A 1 152 ? 11.392 -13.998 -1.424 1.00 97.88 152 ALA A N 1
ATOM 1213 C CA . ALA A 1 152 ? 10.704 -15.179 -1.945 1.00 97.88 152 ALA A CA 1
ATOM 1214 C C . ALA A 1 152 ? 11.394 -15.815 -3.168 1.00 97.88 152 ALA A C 1
ATOM 1216 O O . ALA A 1 152 ? 11.262 -17.018 -3.373 1.00 97.88 152 ALA A O 1
ATOM 1217 N N . TYR A 1 153 ? 12.121 -15.032 -3.970 1.00 98.00 153 TYR A N 1
ATOM 1218 C CA . TYR A 1 153 ? 12.827 -15.501 -5.170 1.00 98.00 153 TYR A CA 1
ATOM 1219 C C . TYR A 1 153 ? 14.358 -15.462 -5.041 1.00 98.00 153 TYR A C 1
ATOM 1221 O O . TYR A 1 153 ? 15.050 -15.550 -6.055 1.00 98.00 153 TYR A O 1
ATOM 1229 N N . ALA A 1 154 ? 14.882 -15.358 -3.814 1.00 96.25 154 ALA A N 1
ATOM 1230 C CA . ALA A 1 154 ? 16.314 -15.341 -3.505 1.00 96.25 154 ALA A CA 1
ATOM 1231 C C . ALA A 1 154 ? 17.119 -14.277 -4.284 1.00 96.25 154 ALA A C 1
ATOM 1233 O O . ALA A 1 154 ? 18.249 -14.515 -4.709 1.00 96.25 154 ALA A O 1
ATOM 1234 N N . ILE A 1 155 ? 16.537 -13.090 -4.475 1.00 96.50 155 ILE A N 1
ATOM 1235 C CA . ILE A 1 155 ? 17.233 -11.933 -5.044 1.00 96.50 155 ILE A CA 1
ATOM 1236 C C . ILE A 1 155 ? 17.934 -11.174 -3.916 1.00 96.50 155 ILE A C 1
ATOM 1238 O O . ILE A 1 155 ? 17.299 -10.753 -2.950 1.00 96.50 155 ILE A O 1
ATOM 1242 N N . GLU A 1 156 ? 19.246 -10.998 -4.041 1.00 92.50 156 GLU A N 1
ATOM 1243 C CA . GLU A 1 156 ? 20.078 -10.370 -3.013 1.00 92.50 156 GLU A CA 1
ATOM 1244 C C . GLU A 1 156 ? 19.892 -8.843 -2.912 1.00 92.50 156 GLU A C 1
ATOM 1246 O O . GLU A 1 156 ? 19.454 -8.163 -3.845 1.00 92.50 156 GLU A O 1
ATOM 1251 N N . GLY A 1 157 ? 20.287 -8.298 -1.758 1.00 90.12 157 GLY A N 1
ATOM 1252 C CA . GLY A 1 157 ? 20.269 -6.864 -1.460 1.00 90.12 157 GLY A CA 1
ATOM 1253 C C . GLY A 1 157 ? 18.930 -6.357 -0.918 1.00 90.12 157 GLY A C 1
ATOM 1254 O O . GLY A 1 157 ? 17.874 -6.933 -1.170 1.00 90.12 157 GLY A O 1
ATOM 1255 N N . ALA A 1 158 ? 18.971 -5.249 -0.179 1.00 88.88 158 ALA A N 1
ATOM 1256 C CA . ALA A 1 158 ? 17.765 -4.546 0.257 1.00 88.88 158 ALA A CA 1
ATOM 1257 C C . ALA A 1 158 ? 17.146 -3.746 -0.903 1.00 88.88 158 ALA A C 1
ATOM 1259 O O . ALA A 1 158 ? 17.788 -3.549 -1.933 1.00 88.88 158 ALA A O 1
ATOM 1260 N N . VAL A 1 159 ? 15.901 -3.302 -0.733 1.00 90.00 159 VAL A N 1
ATOM 1261 C CA . VAL A 1 159 ? 15.289 -2.281 -1.599 1.00 90.00 159 VAL A CA 1
ATOM 1262 C C . VAL A 1 159 ? 15.911 -0.931 -1.253 1.00 90.00 159 VAL A C 1
ATOM 1264 O O . VAL A 1 159 ? 15.916 -0.540 -0.083 1.00 90.00 159 VAL A O 1
ATOM 1267 N N . GLU A 1 160 ? 16.457 -0.239 -2.249 1.00 89.94 160 GLU A N 1
ATOM 1268 C CA . GLU A 1 160 ? 17.204 1.006 -2.031 1.00 89.94 160 GLU A CA 1
ATOM 1269 C C . GLU A 1 160 ? 16.334 2.259 -2.161 1.00 89.94 160 GLU A C 1
ATOM 1271 O O . GLU A 1 160 ? 16.791 3.337 -1.779 1.00 89.94 160 GLU A O 1
ATOM 1276 N N . HIS A 1 161 ? 15.100 2.133 -2.672 1.00 90.75 161 HIS A N 1
ATOM 1277 C CA . HIS A 1 161 ? 14.257 3.277 -3.045 1.00 90.75 161 HIS A CA 1
ATOM 1278 C C . HIS A 1 161 ? 14.981 4.196 -4.038 1.00 90.75 161 HIS A C 1
ATOM 1280 O O . HIS A 1 161 ? 15.056 5.423 -3.894 1.00 90.75 161 HIS A O 1
ATOM 1286 N N . ASN A 1 162 ? 15.598 3.552 -5.027 1.00 96.62 162 ASN A N 1
ATOM 1287 C CA . ASN A 1 162 ? 16.177 4.196 -6.183 1.00 96.62 162 ASN A CA 1
ATOM 1288 C C . ASN A 1 162 ? 15.543 3.585 -7.429 1.00 96.62 162 ASN A C 1
ATOM 1290 O O . ASN A 1 162 ? 15.685 2.396 -7.694 1.00 96.62 162 ASN A O 1
ATOM 1294 N N . ALA A 1 163 ? 14.917 4.438 -8.236 1.00 97.62 163 ALA A N 1
ATOM 1295 C CA . ALA A 1 163 ? 14.139 3.999 -9.386 1.00 97.62 163 ALA A CA 1
ATOM 1296 C C . ALA A 1 163 ? 14.881 3.051 -10.353 1.00 97.62 163 ALA A C 1
ATOM 1298 O O . ALA A 1 163 ? 14.267 2.186 -10.970 1.00 97.62 163 ALA A O 1
ATOM 1299 N N . LEU A 1 164 ? 16.203 3.180 -10.539 1.00 98.31 164 LEU A N 1
ATOM 1300 C CA . LEU A 1 164 ? 16.916 2.260 -11.433 1.00 98.31 164 LEU A CA 1
ATOM 1301 C C . LEU A 1 164 ? 17.181 0.903 -10.771 1.00 98.31 164 LEU A C 1
ATOM 1303 O O . LEU A 1 164 ? 17.043 -0.132 -11.428 1.00 98.31 164 LEU A O 1
ATOM 1307 N N . THR A 1 165 ? 17.592 0.895 -9.503 1.00 97.50 165 THR A N 1
ATOM 1308 C CA . THR A 1 165 ? 17.877 -0.359 -8.796 1.00 97.50 165 THR A CA 1
ATOM 1309 C C . THR A 1 165 ? 16.592 -1.142 -8.549 1.00 97.50 165 THR A C 1
ATOM 1311 O O . THR A 1 165 ? 16.566 -2.338 -8.832 1.00 97.50 165 THR A O 1
ATOM 1314 N N . ASP A 1 166 ? 15.499 -0.467 -8.193 1.00 98.06 166 ASP A N 1
ATOM 1315 C CA . ASP A 1 166 ? 14.191 -1.091 -7.985 1.00 98.06 166 ASP A CA 1
ATOM 1316 C C . ASP A 1 166 ? 13.606 -1.635 -9.310 1.00 98.06 166 ASP A C 1
ATOM 1318 O O . ASP A 1 166 ? 13.074 -2.750 -9.344 1.00 98.06 166 ASP A O 1
ATOM 1322 N N . ALA A 1 167 ? 13.814 -0.950 -10.447 1.00 98.50 167 ALA A N 1
ATOM 1323 C CA . ALA A 1 167 ? 13.488 -1.493 -11.774 1.00 98.50 167 ALA A CA 1
ATOM 1324 C C . ALA A 1 167 ? 14.331 -2.737 -12.133 1.00 98.50 167 ALA A C 1
ATOM 1326 O O . ALA A 1 167 ? 13.832 -3.677 -12.765 1.00 98.50 167 ALA A O 1
ATOM 1327 N N . SER A 1 168 ? 15.606 -2.771 -11.725 1.00 98.19 168 SER A N 1
ATOM 1328 C CA . SER A 1 168 ? 16.483 -3.938 -11.902 1.00 98.19 168 SER A CA 1
ATOM 1329 C C . SER A 1 168 ? 16.035 -5.121 -11.044 1.00 98.19 168 SER A C 1
ATOM 1331 O O . SER A 1 168 ? 15.971 -6.254 -11.528 1.00 98.19 168 SER A O 1
ATOM 1333 N N . ASP A 1 169 ? 15.656 -4.867 -9.794 1.00 98.38 169 ASP A N 1
ATOM 1334 C CA . ASP A 1 169 ? 15.114 -5.883 -8.897 1.00 98.38 169 ASP A CA 1
ATOM 1335 C C . ASP A 1 169 ? 13.797 -6.445 -9.427 1.00 98.38 169 ASP A C 1
ATOM 1337 O O . ASP A 1 169 ? 13.629 -7.665 -9.477 1.00 98.38 169 ASP A O 1
ATOM 1341 N N . LEU A 1 170 ? 12.901 -5.588 -9.924 1.00 98.44 170 LEU A N 1
ATOM 1342 C CA . LEU A 1 170 ? 11.671 -6.022 -10.577 1.00 98.44 170 LEU A CA 1
ATOM 1343 C C . LEU A 1 170 ? 11.945 -6.948 -11.768 1.00 98.44 170 LEU A C 1
ATOM 1345 O O . LEU A 1 170 ? 11.295 -7.989 -11.894 1.00 98.44 170 LEU A O 1
ATOM 1349 N N . MET A 1 171 ? 12.915 -6.604 -12.622 1.00 98.19 171 MET A N 1
ATOM 1350 C CA . MET A 1 171 ? 13.326 -7.466 -13.734 1.00 98.19 171 MET A CA 1
ATOM 1351 C C . MET A 1 171 ? 13.774 -8.843 -13.233 1.00 98.19 171 MET A C 1
ATOM 1353 O O . MET A 1 171 ? 13.303 -9.862 -13.745 1.00 98.19 171 MET A O 1
ATOM 1357 N N . ARG A 1 172 ? 14.667 -8.881 -12.237 1.00 98.25 172 ARG A N 1
ATOM 1358 C CA . ARG A 1 172 ? 15.224 -10.128 -11.688 1.00 98.25 172 ARG A CA 1
ATOM 1359 C C . ARG A 1 172 ? 14.144 -10.998 -11.057 1.00 98.25 172 ARG A C 1
ATOM 1361 O O . ARG A 1 172 ? 14.083 -12.190 -11.345 1.00 98.25 172 ARG A O 1
ATOM 1368 N N . ILE A 1 173 ? 13.253 -10.402 -10.263 1.00 98.38 173 ILE A N 1
ATOM 1369 C CA . ILE A 1 173 ? 12.106 -11.092 -9.659 1.00 98.38 173 ILE A CA 1
ATOM 1370 C C . ILE A 1 173 ? 11.191 -11.646 -10.749 1.00 98.38 173 ILE A C 1
ATOM 1372 O O . ILE A 1 173 ? 10.785 -12.804 -10.680 1.00 98.38 173 ILE A O 1
ATOM 1376 N N . HIS A 1 174 ? 10.867 -10.849 -11.771 1.00 98.06 174 HIS A N 1
ATOM 1377 C CA . HIS A 1 174 ? 10.002 -11.302 -12.854 1.00 98.06 174 HIS A CA 1
ATOM 1378 C C . HIS A 1 174 ? 10.615 -12.493 -13.590 1.00 98.06 174 HIS A C 1
ATOM 1380 O O . HIS A 1 174 ? 9.946 -13.516 -13.722 1.00 98.06 174 HIS A O 1
ATOM 1386 N N . GLN A 1 175 ? 11.885 -12.403 -13.993 1.00 96.38 175 GLN A N 1
ATOM 1387 C CA . GLN A 1 175 ? 12.603 -13.500 -14.644 1.00 96.38 175 GLN A CA 1
ATOM 1388 C C . GLN A 1 175 ? 12.661 -14.751 -13.761 1.00 96.38 175 GLN A C 1
ATOM 1390 O O . GLN A 1 175 ? 12.328 -15.835 -14.235 1.00 96.38 175 GLN A O 1
ATOM 1395 N N . ALA A 1 176 ? 12.997 -14.610 -12.476 1.00 97.75 176 ALA A N 1
ATOM 1396 C CA . ALA A 1 176 ? 12.993 -15.722 -11.530 1.00 97.75 176 ALA A CA 1
ATOM 1397 C C . ALA A 1 176 ? 11.599 -16.360 -11.419 1.00 97.75 176 ALA A C 1
ATOM 1399 O O . ALA A 1 176 ? 11.469 -17.574 -11.534 1.00 97.75 176 ALA A O 1
ATOM 1400 N N . SER A 1 177 ? 10.538 -15.555 -11.320 1.00 97.62 177 SER A N 1
ATOM 1401 C CA . SER A 1 177 ? 9.156 -16.045 -11.209 1.00 97.62 177 SER A CA 1
ATOM 1402 C C . SER A 1 177 ? 8.640 -16.804 -12.434 1.00 97.62 177 SER A C 1
ATOM 1404 O O . SER A 1 177 ? 7.594 -17.456 -12.362 1.00 97.62 177 SER A O 1
ATOM 1406 N N . LEU A 1 178 ? 9.311 -16.670 -13.582 1.00 96.25 178 LEU A N 1
ATOM 1407 C CA . LEU A 1 178 ? 9.012 -17.433 -14.793 1.00 96.25 178 LEU A CA 1
ATOM 1408 C C . LEU A 1 178 ? 9.749 -18.776 -14.826 1.00 96.25 178 LEU A C 1
ATOM 1410 O O . LEU A 1 178 ? 9.310 -19.678 -15.533 1.00 96.25 178 LEU A O 1
ATOM 1414 N N . LEU A 1 179 ? 10.858 -18.898 -14.095 1.00 96.31 179 LEU A N 1
ATOM 1415 C CA . LEU A 1 179 ? 11.752 -20.056 -14.132 1.00 96.31 179 LEU A CA 1
ATOM 1416 C C . LEU A 1 179 ? 11.569 -20.996 -12.940 1.00 96.31 179 LEU A C 1
ATOM 1418 O O . LEU A 1 179 ? 11.836 -22.189 -13.067 1.00 96.31 179 LEU A O 1
ATOM 1422 N N . GLN A 1 180 ? 11.139 -20.474 -11.793 1.00 95.88 180 GLN A N 1
ATOM 1423 C CA . GLN A 1 180 ? 11.025 -21.237 -10.556 1.00 95.88 180 GLN A CA 1
ATOM 1424 C C . GLN A 1 180 ? 9.842 -20.785 -9.702 1.00 95.88 180 GLN A C 1
ATOM 1426 O O . GLN A 1 180 ? 9.360 -19.654 -9.812 1.00 95.88 180 GLN A O 1
ATOM 1431 N N . ASP A 1 181 ? 9.408 -21.684 -8.823 1.00 96.75 181 ASP A N 1
ATOM 1432 C CA . ASP A 1 181 ? 8.477 -21.369 -7.746 1.00 96.75 181 ASP A CA 1
ATOM 1433 C C . ASP A 1 181 ? 9.189 -20.604 -6.611 1.00 96.75 181 ASP A C 1
ATOM 1435 O O . ASP A 1 181 ? 10.410 -20.717 -6.464 1.00 96.75 181 ASP A O 1
ATOM 1439 N N . PRO A 1 182 ? 8.448 -19.849 -5.779 1.00 97.19 182 PRO A N 1
ATOM 1440 C CA . PRO A 1 182 ? 8.995 -19.209 -4.583 1.00 97.19 182 PRO A CA 1
ATOM 1441 C C . PRO A 1 182 ? 9.671 -20.199 -3.621 1.00 97.19 182 PRO A C 1
ATOM 1443 O O . PRO A 1 182 ? 9.166 -21.304 -3.395 1.00 97.19 182 PRO A O 1
ATOM 1446 N N . ASP A 1 183 ? 10.761 -19.779 -2.977 1.00 97.44 183 ASP A N 1
ATOM 1447 C CA . ASP A 1 183 ? 11.438 -20.582 -1.959 1.00 97.44 183 ASP A CA 1
ATOM 1448 C C . ASP A 1 183 ? 10.543 -20.773 -0.724 1.00 97.44 183 ASP A C 1
ATOM 1450 O O . ASP A 1 183 ? 10.100 -19.822 -0.077 1.00 97.44 183 ASP A O 1
ATOM 1454 N N . ARG A 1 184 ? 10.280 -22.033 -0.368 1.00 96.19 184 ARG A N 1
ATOM 1455 C CA . ARG A 1 184 ? 9.335 -22.373 0.706 1.00 96.19 184 ARG A CA 1
ATOM 1456 C C . ARG A 1 184 ? 9.783 -21.888 2.084 1.00 96.19 184 ARG A C 1
ATOM 1458 O O . ARG A 1 184 ? 8.923 -21.530 2.889 1.00 96.19 184 ARG A O 1
ATOM 1465 N N . LYS A 1 185 ? 11.089 -21.901 2.373 1.00 96.69 185 LYS A N 1
ATOM 1466 C CA . LYS A 1 185 ? 11.619 -21.452 3.669 1.00 96.69 185 LYS A CA 1
ATOM 1467 C C . LYS A 1 185 ? 11.542 -19.932 3.764 1.00 96.69 185 LYS A C 1
ATOM 1469 O O . LYS A 1 185 ? 11.015 -19.420 4.745 1.00 96.69 185 LYS A O 1
ATOM 1474 N N . ALA A 1 186 ? 11.945 -19.230 2.709 1.00 97.25 186 ALA A N 1
ATOM 1475 C CA . ALA A 1 186 ? 11.832 -17.780 2.614 1.00 97.25 186 ALA A CA 1
ATOM 1476 C C . ALA A 1 186 ? 10.372 -17.315 2.762 1.00 97.25 186 ALA A C 1
ATOM 1478 O O . ALA A 1 186 ? 10.072 -16.369 3.488 1.00 97.25 186 ALA A O 1
ATOM 1479 N N . VAL A 1 187 ? 9.427 -18.024 2.136 1.00 97.81 187 VAL A N 1
ATOM 1480 C CA . VAL A 1 187 ? 7.992 -17.740 2.283 1.00 97.81 187 VAL A CA 1
ATOM 1481 C C . VAL A 1 187 ? 7.508 -17.945 3.720 1.00 97.81 187 VAL A C 1
ATOM 1483 O O . VAL A 1 187 ? 6.736 -17.124 4.220 1.00 97.81 187 VAL A O 1
ATOM 1486 N N . GLN A 1 188 ? 7.964 -18.995 4.406 1.00 97.56 188 GLN A N 1
ATOM 1487 C CA . GLN A 1 188 ? 7.649 -19.200 5.820 1.00 97.56 188 GLN A CA 1
ATOM 1488 C C . GLN A 1 188 ? 8.150 -18.028 6.681 1.00 97.56 188 GLN A C 1
ATOM 1490 O O . GLN A 1 188 ? 7.381 -17.486 7.475 1.00 97.56 188 GLN A O 1
ATOM 1495 N N . GLU A 1 189 ? 9.389 -17.578 6.479 1.00 96.50 189 GLU A N 1
ATOM 1496 C CA . GLU A 1 189 ? 9.967 -16.435 7.203 1.00 96.50 189 GLU A CA 1
ATOM 1497 C C . GLU A 1 189 ? 9.171 -15.140 6.969 1.00 96.50 189 GLU A C 1
ATOM 1499 O O . GLU A 1 189 ? 8.891 -14.392 7.911 1.00 96.50 189 GLU A O 1
ATOM 1504 N N . ILE A 1 190 ? 8.725 -14.894 5.730 1.00 97.25 190 ILE A N 1
ATOM 1505 C CA . ILE A 1 190 ? 7.847 -13.762 5.395 1.00 97.25 190 ILE A CA 1
ATOM 1506 C C . ILE A 1 190 ? 6.536 -13.835 6.190 1.00 97.25 190 ILE A C 1
ATOM 1508 O O . ILE A 1 190 ? 6.093 -12.824 6.750 1.00 97.25 190 ILE A O 1
ATOM 1512 N N . VAL A 1 191 ? 5.905 -15.012 6.254 1.00 97.31 191 VAL A N 1
ATOM 1513 C CA . VAL A 1 191 ? 4.650 -15.226 6.992 1.00 97.31 191 VAL A CA 1
ATOM 1514 C C . VAL A 1 191 ? 4.851 -14.977 8.484 1.00 97.31 191 VAL A C 1
ATOM 1516 O O . VAL A 1 191 ? 4.088 -14.219 9.088 1.00 97.31 191 VAL A O 1
ATOM 1519 N N . GLU A 1 192 ? 5.892 -15.557 9.076 1.00 96.62 192 GLU A N 1
ATOM 1520 C CA . GLU A 1 192 ? 6.214 -15.393 10.495 1.00 96.62 192 GLU A CA 1
ATOM 1521 C C . GLU A 1 192 ? 6.484 -13.923 10.841 1.00 96.62 192 GLU A C 1
ATOM 1523 O O . GLU A 1 192 ? 5.897 -13.391 11.791 1.00 96.62 192 GLU A O 1
ATOM 1528 N N . ARG A 1 193 ? 7.272 -13.223 10.013 1.00 96.38 193 ARG A N 1
ATOM 1529 C CA . ARG A 1 193 ? 7.537 -11.781 10.138 1.00 96.38 193 ARG A CA 1
ATOM 1530 C C . ARG A 1 193 ? 6.249 -10.959 10.096 1.00 96.38 193 ARG A C 1
ATOM 1532 O O . ARG A 1 193 ? 6.054 -10.072 10.932 1.00 96.38 193 ARG A O 1
ATOM 1539 N N . LYS A 1 194 ? 5.344 -11.245 9.153 1.00 95.06 194 LYS A N 1
ATOM 1540 C CA . LYS A 1 194 ? 4.054 -10.541 9.033 1.00 95.06 194 LYS A CA 1
ATOM 1541 C C . LYS A 1 194 ? 3.146 -10.802 10.235 1.00 95.06 194 LYS A C 1
ATOM 1543 O O . LYS A 1 194 ? 2.572 -9.850 10.765 1.00 95.06 194 LYS A O 1
ATOM 1548 N N . LEU A 1 195 ? 3.044 -12.046 10.704 1.00 94.75 195 LEU A N 1
ATOM 1549 C CA . LEU A 1 195 ? 2.245 -12.403 11.882 1.00 94.75 195 LEU A CA 1
ATOM 1550 C C . LEU A 1 195 ? 2.782 -11.741 13.155 1.00 94.75 195 LEU A C 1
ATOM 1552 O O . LEU A 1 195 ? 2.006 -11.181 13.932 1.00 94.75 195 LEU A O 1
ATOM 1556 N N . ALA A 1 196 ? 4.101 -11.747 13.352 1.00 96.12 196 ALA A N 1
ATOM 1557 C CA . ALA A 1 196 ? 4.742 -11.042 14.457 1.00 96.12 196 ALA A CA 1
ATOM 1558 C C . ALA A 1 196 ? 4.427 -9.539 14.412 1.00 96.12 196 ALA A C 1
ATOM 1560 O O . ALA A 1 196 ? 4.014 -8.963 15.421 1.00 96.12 196 ALA A O 1
ATOM 1561 N N . LYS A 1 197 ? 4.517 -8.916 13.227 1.00 94.00 197 LYS A N 1
ATOM 1562 C CA . LYS A 1 197 ? 4.196 -7.494 13.068 1.00 94.00 197 LYS A CA 1
ATOM 1563 C C . LYS A 1 197 ? 2.729 -7.182 13.357 1.00 94.00 197 LYS A C 1
ATOM 1565 O O . LYS A 1 197 ? 2.435 -6.170 13.990 1.00 94.00 197 LYS A O 1
ATOM 1570 N N . GLN A 1 198 ? 1.806 -8.042 12.927 1.00 93.75 198 GLN A N 1
ATOM 1571 C CA . GLN A 1 198 ? 0.379 -7.891 13.222 1.00 93.75 198 GLN A CA 1
ATOM 1572 C C . GLN A 1 198 ? 0.100 -7.957 14.727 1.00 93.75 198 GLN A C 1
ATOM 1574 O O . GLN A 1 198 ? -0.637 -7.113 15.238 1.00 93.75 198 GLN A O 1
ATOM 1579 N N . ARG A 1 199 ? 0.727 -8.897 15.448 1.00 94.94 199 ARG A N 1
ATOM 1580 C CA . ARG A 1 199 ? 0.613 -8.995 16.914 1.00 94.94 199 ARG A CA 1
ATOM 1581 C C . ARG A 1 199 ? 1.153 -7.744 17.607 1.00 94.94 199 ARG A C 1
ATOM 1583 O O . ARG A 1 199 ? 0.467 -7.189 18.457 1.00 94.94 199 ARG A O 1
ATOM 1590 N N . GLU A 1 200 ? 2.326 -7.259 17.197 1.00 96.12 200 GLU A N 1
ATOM 1591 C CA . GLU A 1 200 ? 2.930 -6.030 17.738 1.00 96.12 200 GLU A CA 1
ATOM 1592 C C . GLU A 1 200 ? 2.020 -4.805 17.525 1.00 96.12 200 GLU A C 1
ATOM 1594 O O . GLU A 1 200 ? 1.807 -4.005 18.437 1.00 96.12 200 GLU A O 1
ATOM 1599 N N . VAL A 1 201 ? 1.455 -4.650 16.322 1.00 94.88 201 VAL A N 1
ATOM 1600 C CA . VAL A 1 201 ? 0.538 -3.543 16.005 1.00 94.88 201 VAL A CA 1
ATOM 1601 C C . VAL A 1 201 ? -0.750 -3.646 16.819 1.00 94.88 201 VAL A C 1
ATOM 1603 O O . VAL A 1 201 ? -1.191 -2.635 17.368 1.00 94.88 201 VAL A O 1
ATOM 1606 N N . ALA A 1 202 ? -1.335 -4.841 16.931 1.00 92.44 202 ALA A N 1
ATOM 1607 C CA . ALA A 1 202 ? -2.534 -5.071 17.733 1.00 92.44 202 ALA A CA 1
ATOM 1608 C C . ALA A 1 202 ? -2.290 -4.745 19.214 1.00 92.44 202 ALA A C 1
ATOM 1610 O O . ALA A 1 202 ? -3.085 -4.028 19.821 1.00 92.44 202 ALA A O 1
ATOM 1611 N N . GLN A 1 203 ? -1.150 -5.171 19.765 1.00 93.00 203 GLN A N 1
ATOM 1612 C CA . GLN A 1 203 ? -0.747 -4.848 21.131 1.00 93.00 203 GLN A CA 1
ATOM 1613 C C . GLN A 1 203 ? -0.626 -3.331 21.336 1.00 93.00 203 GLN A C 1
ATOM 1615 O O . GLN A 1 203 ? -1.258 -2.777 22.233 1.00 93.00 203 GLN A O 1
ATOM 1620 N N . LYS A 1 204 ? 0.101 -2.623 20.461 1.00 94.56 204 LYS A N 1
ATOM 1621 C CA . LYS A 1 204 ? 0.235 -1.155 20.537 1.00 94.56 204 LYS A CA 1
ATOM 1622 C C . LYS A 1 204 ? -1.110 -0.434 20.435 1.00 94.56 204 LYS A C 1
ATOM 1624 O O . LYS A 1 204 ? -1.323 0.591 21.084 1.00 94.56 204 LYS A O 1
ATOM 1629 N N . GLN A 1 205 ? -2.027 -0.938 19.608 1.00 92.38 205 GLN A N 1
ATOM 1630 C CA . GLN A 1 205 ? -3.382 -0.397 19.502 1.00 92.38 205 GLN A CA 1
ATOM 1631 C C . GLN A 1 205 ? -4.183 -0.618 20.789 1.00 92.38 205 GLN A C 1
ATOM 1633 O O . GLN A 1 205 ? -4.865 0.308 21.232 1.00 92.38 205 GLN A O 1
ATOM 1638 N N . GLN A 1 206 ? -4.070 -1.798 21.401 1.00 91.19 206 GLN A N 1
ATOM 1639 C CA . GLN A 1 206 ? -4.711 -2.121 22.673 1.00 91.19 206 GLN A CA 1
ATOM 1640 C C . GLN A 1 206 ? -4.164 -1.260 23.819 1.00 91.19 206 GLN A C 1
ATOM 1642 O O . GLN A 1 206 ? -4.949 -0.661 24.547 1.00 91.19 206 GLN A O 1
ATOM 1647 N N . GLU A 1 207 ? -2.843 -1.114 23.937 1.00 93.88 207 GLU A N 1
ATOM 1648 C CA . GLU A 1 207 ? -2.198 -0.247 24.935 1.00 93.88 207 GLU A CA 1
ATOM 1649 C C . GLU A 1 207 ? -2.638 1.214 24.778 1.00 93.88 207 GLU A C 1
ATOM 1651 O O . GLU A 1 207 ? -2.987 1.888 25.751 1.00 93.88 207 GLU A O 1
ATOM 1656 N N . LYS A 1 208 ? -2.685 1.709 23.533 1.00 94.44 208 LYS A N 1
ATOM 1657 C CA . LYS A 1 208 ? -3.176 3.059 23.235 1.00 94.44 208 LYS A CA 1
ATOM 1658 C C . LYS A 1 208 ? -4.645 3.223 23.623 1.00 94.44 208 LYS A C 1
ATOM 1660 O O . LYS A 1 208 ? -5.004 4.258 24.183 1.00 94.44 208 LYS A O 1
ATOM 1665 N N . LEU A 1 209 ? -5.486 2.235 23.312 1.00 94.12 209 LEU A N 1
ATOM 1666 C CA . LEU A 1 209 ? -6.896 2.245 23.690 1.00 94.12 209 LEU A CA 1
ATOM 1667 C C . LEU A 1 209 ? -7.050 2.271 25.216 1.00 94.12 209 LEU A C 1
ATOM 1669 O O . LEU A 1 209 ? -7.767 3.129 25.723 1.00 94.12 209 LEU A O 1
ATOM 1673 N N . LEU A 1 210 ? -6.341 1.395 25.935 1.00 95.31 210 LEU A N 1
ATOM 1674 C CA . LEU A 1 210 ? -6.337 1.334 27.397 1.00 95.31 210 LEU A CA 1
ATOM 1675 C C . LEU A 1 210 ? -5.947 2.674 28.014 1.00 95.31 210 LEU A C 1
ATOM 1677 O O . LEU A 1 210 ? -6.678 3.185 28.857 1.00 95.31 210 LEU A O 1
ATOM 1681 N N . ARG A 1 211 ? -4.849 3.283 27.549 1.00 95.56 211 ARG A N 1
ATOM 1682 C CA . ARG A 1 211 ? -4.406 4.595 28.033 1.00 95.56 211 ARG A CA 1
ATOM 1683 C C . ARG A 1 211 ? -5.486 5.662 27.857 1.00 95.56 211 ARG A C 1
ATOM 1685 O O . ARG A 1 211 ? -5.803 6.364 28.809 1.00 95.56 211 ARG A O 1
ATOM 1692 N N . ILE A 1 212 ? -6.087 5.748 26.668 1.00 95.50 212 ILE A N 1
ATOM 1693 C CA . ILE A 1 212 ? -7.121 6.755 26.389 1.00 95.50 212 ILE A CA 1
ATOM 1694 C C . ILE A 1 212 ? -8.390 6.498 27.210 1.00 95.50 212 ILE A C 1
ATOM 1696 O O . ILE A 1 212 ? -9.016 7.453 27.666 1.00 95.50 212 ILE A O 1
ATOM 1700 N N . MET A 1 213 ? -8.781 5.238 27.424 1.00 96.56 213 MET A N 1
ATOM 1701 C CA . MET A 1 213 ? -9.926 4.923 28.282 1.00 96.56 213 MET A CA 1
ATOM 1702 C C . MET A 1 213 ? -9.632 5.239 29.755 1.00 96.56 213 MET A C 1
ATOM 1704 O O . MET A 1 213 ? -10.469 5.863 30.402 1.00 96.56 213 MET A O 1
ATOM 1708 N N . LYS A 1 214 ? -8.436 4.921 30.270 1.00 95.06 214 LYS A N 1
ATOM 1709 C CA . LYS A 1 214 ? -8.017 5.322 31.625 1.00 95.06 214 LYS A CA 1
ATOM 1710 C C . LYS A 1 214 ? -8.055 6.839 31.798 1.00 95.06 214 LYS A C 1
ATOM 1712 O O . LYS A 1 214 ? -8.658 7.320 32.748 1.00 95.06 214 LYS A O 1
ATOM 1717 N N . GLU A 1 215 ? -7.482 7.593 30.861 1.00 95.44 215 GLU A N 1
ATOM 1718 C CA . GLU A 1 215 ? -7.507 9.061 30.883 1.00 95.44 215 GLU A CA 1
ATOM 1719 C C . GLU A 1 215 ? -8.944 9.602 30.862 1.00 95.44 215 GLU A C 1
ATOM 1721 O O . GLU A 1 215 ? -9.310 10.405 31.718 1.00 95.44 215 GLU A O 1
ATOM 1726 N N . ARG A 1 216 ? -9.786 9.123 29.936 1.00 95.69 216 ARG A N 1
ATOM 1727 C CA . ARG A 1 216 ? -11.182 9.569 29.796 1.00 95.69 216 ARG A CA 1
ATOM 1728 C C . ARG A 1 216 ? -12.002 9.356 31.070 1.00 95.69 216 ARG A C 1
ATOM 1730 O O . ARG A 1 216 ? -12.769 10.235 31.455 1.00 95.69 216 ARG A O 1
ATOM 1737 N N . PHE A 1 217 ? -11.853 8.200 31.714 1.00 95.25 217 PHE A N 1
ATOM 1738 C CA . PHE A 1 217 ? -12.648 7.838 32.888 1.00 95.25 217 PHE A CA 1
ATOM 1739 C C . PHE A 1 217 ? -11.972 8.174 34.232 1.00 95.25 217 PHE A C 1
ATOM 1741 O O . PHE A 1 217 ? -12.572 7.954 35.280 1.00 95.25 217 PHE A O 1
ATOM 1748 N N . SER A 1 218 ? -10.772 8.765 34.215 1.00 93.19 218 SER A N 1
ATOM 1749 C CA . SER A 1 218 ? -9.960 9.077 35.407 1.00 93.19 218 SER A CA 1
ATOM 1750 C C . SER A 1 218 ? -10.633 10.014 36.414 1.00 93.19 218 SER A C 1
ATOM 1752 O O . SER A 1 218 ? -10.373 9.923 37.611 1.00 93.19 218 SER A O 1
ATOM 1754 N N . GLN A 1 219 ? -11.510 10.905 35.945 1.00 92.00 219 GLN A N 1
ATOM 1755 C CA . GLN A 1 219 ? -12.234 11.851 36.801 1.00 92.00 219 GLN A CA 1
ATOM 1756 C C . GLN A 1 219 ? -13.362 11.201 37.621 1.00 92.00 219 GLN A C 1
ATOM 1758 O O . GLN A 1 219 ? -13.897 11.833 38.530 1.00 92.00 219 GLN A O 1
ATOM 1763 N N . TYR A 1 220 ? -13.762 9.965 37.299 1.00 92.44 220 TYR A N 1
ATOM 1764 C CA . TYR A 1 220 ? -14.872 9.291 37.965 1.00 92.44 220 TYR A CA 1
ATOM 1765 C C . TYR A 1 220 ? -14.346 8.353 39.057 1.00 92.44 220 TYR A C 1
ATOM 1767 O O . TYR A 1 220 ? -13.723 7.334 38.774 1.00 92.44 220 TYR A O 1
ATOM 1775 N N . THR A 1 221 ? -14.647 8.666 40.318 1.00 85.38 221 THR A N 1
ATOM 1776 C CA . THR A 1 221 ? -14.268 7.838 41.481 1.00 85.38 221 THR A CA 1
ATOM 1777 C C . THR A 1 221 ? -15.051 6.530 41.569 1.00 85.38 221 THR A C 1
ATOM 1779 O O . THR A 1 221 ? -14.617 5.581 42.219 1.00 85.38 221 THR A O 1
ATOM 1782 N N . VAL A 1 222 ? -16.210 6.474 40.912 1.00 90.56 222 VAL A N 1
ATOM 1783 C CA . VAL A 1 222 ? -17.094 5.314 40.877 1.00 90.56 222 VAL A CA 1
ATOM 1784 C C . VAL A 1 222 ? -17.380 4.961 39.424 1.00 90.56 222 VAL A C 1
ATOM 1786 O O . VAL A 1 222 ? -17.997 5.732 38.693 1.00 90.56 222 VAL A O 1
ATOM 1789 N N . LEU A 1 223 ? -16.965 3.761 39.024 1.00 94.56 223 LEU A N 1
ATOM 1790 C CA . LEU A 1 223 ? -17.179 3.206 37.683 1.00 94.56 223 LEU A CA 1
ATOM 1791 C C . LEU A 1 223 ? -18.301 2.162 37.646 1.00 94.56 223 LEU A C 1
ATOM 1793 O O . LEU A 1 223 ? -18.426 1.400 36.691 1.00 94.56 223 LEU A O 1
ATOM 1797 N N . LYS A 1 224 ? -19.135 2.118 38.688 1.00 95.38 224 LYS A N 1
ATOM 1798 C CA . LYS A 1 224 ? -20.302 1.242 38.781 1.00 95.38 224 LYS A CA 1
ATOM 1799 C C . LYS A 1 224 ? -21.515 2.030 39.257 1.00 95.38 224 LYS A C 1
ATOM 1801 O O . LYS A 1 224 ? -21.476 2.612 40.334 1.00 95.38 224 LYS A O 1
ATOM 1806 N N . CYS A 1 225 ? -22.608 2.008 38.506 1.00 94.56 225 CYS A N 1
ATOM 1807 C CA . CYS A 1 225 ? -23.825 2.726 38.877 1.00 94.56 225 CYS A CA 1
ATOM 1808 C C . CYS A 1 225 ? -25.099 1.953 38.499 1.00 94.56 225 CYS A C 1
ATOM 1810 O O . CYS A 1 225 ? -25.106 1.210 37.513 1.00 94.56 225 CYS A O 1
ATOM 1812 N N . PRO A 1 226 ? -26.200 2.107 39.259 1.00 95.81 226 PRO A N 1
ATOM 1813 C CA . PRO A 1 226 ? -27.522 1.755 38.755 1.00 95.81 226 PRO A CA 1
ATOM 1814 C C . PRO A 1 226 ? -27.886 2.693 37.594 1.00 95.81 226 PRO A C 1
ATOM 1816 O O . PRO A 1 226 ? -27.600 3.887 37.650 1.00 95.81 226 PRO A O 1
ATOM 1819 N N . VAL A 1 227 ? -28.526 2.166 36.550 1.00 95.94 227 VAL A N 1
ATOM 1820 C CA . VAL A 1 227 ? -28.923 2.929 35.360 1.00 95.94 227 VAL A CA 1
ATOM 1821 C C . VAL A 1 227 ? -30.426 3.176 35.385 1.00 95.94 227 VAL A C 1
ATOM 1823 O O . VAL A 1 227 ? -31.228 2.247 35.299 1.00 95.94 227 VAL A O 1
ATOM 1826 N N . ARG A 1 228 ? -30.813 4.451 35.469 1.00 93.81 228 ARG A N 1
ATOM 1827 C CA . ARG A 1 228 ? -32.196 4.907 35.287 1.00 93.81 228 ARG A CA 1
ATOM 1828 C C . ARG A 1 228 ? -32.401 5.336 33.835 1.00 93.81 228 ARG A C 1
ATOM 1830 O O . ARG A 1 228 ? -31.643 6.146 33.307 1.00 93.81 228 ARG A O 1
ATOM 1837 N N . LEU A 1 229 ? -33.438 4.801 33.196 1.00 93.12 229 LEU A N 1
ATOM 1838 C CA . LEU A 1 229 ? -33.739 5.021 31.779 1.00 93.12 229 LEU A CA 1
ATOM 1839 C C . LEU A 1 229 ? -34.494 6.342 31.542 1.00 93.12 229 LEU A C 1
ATOM 1841 O O . LEU A 1 229 ? -35.657 6.337 31.136 1.00 93.12 229 LEU A O 1
ATOM 1845 N N . TYR A 1 230 ? -33.841 7.474 31.808 1.00 92.00 230 TYR A N 1
ATOM 1846 C CA . TYR A 1 230 ? -34.328 8.789 31.371 1.00 92.00 230 TYR A CA 1
ATOM 1847 C C . TYR A 1 230 ? -34.355 8.886 29.833 1.00 92.00 230 TYR A C 1
ATOM 1849 O O . TYR A 1 230 ? -33.606 8.148 29.185 1.00 92.00 230 TYR A O 1
ATOM 1857 N N . PRO A 1 231 ? -35.161 9.780 29.226 1.00 93.12 231 PRO A N 1
ATOM 1858 C CA . PRO A 1 231 ? -35.229 9.920 27.767 1.00 93.12 231 PRO A CA 1
ATOM 1859 C C . PRO A 1 231 ? -33.853 10.070 27.099 1.00 93.12 231 PRO A C 1
ATOM 1861 O O . PRO A 1 231 ? -33.555 9.383 26.127 1.00 93.12 231 PRO A O 1
ATOM 1864 N N . GLU A 1 232 ? -32.965 10.878 27.677 1.00 94.25 232 GLU A N 1
ATOM 1865 C CA . GLU A 1 232 ? -31.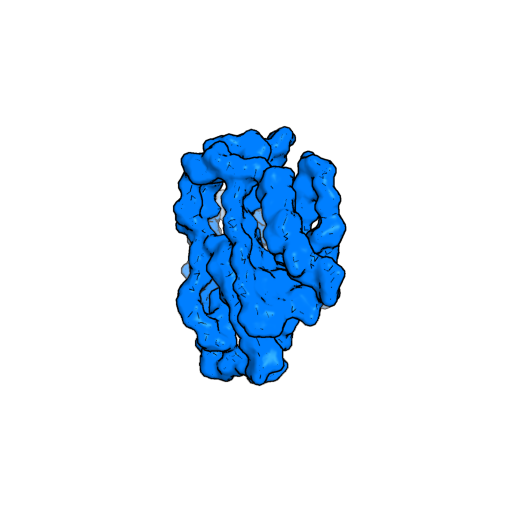601 11.086 27.186 1.00 94.25 232 GLU A CA 1
ATOM 1866 C C . GLU A 1 232 ? -30.703 9.842 27.301 1.00 94.25 232 GLU A C 1
ATOM 1868 O O . GLU A 1 232 ? -29.771 9.681 26.515 1.00 94.25 232 GLU A O 1
ATOM 1873 N N . ILE A 1 233 ? -30.986 8.947 28.254 1.00 95.56 233 ILE A N 1
ATOM 1874 C CA . ILE A 1 233 ? -30.266 7.679 28.450 1.00 95.56 233 ILE A CA 1
ATOM 1875 C C . ILE A 1 233 ? -30.742 6.630 27.455 1.00 95.56 233 ILE A C 1
ATOM 1877 O O . ILE A 1 233 ? -29.917 5.930 26.873 1.00 95.56 233 ILE A O 1
ATOM 1881 N N . VAL A 1 234 ? -32.054 6.555 27.222 1.00 95.19 234 VAL A N 1
ATOM 1882 C CA . VAL A 1 234 ? -32.632 5.729 26.152 1.00 95.19 234 VAL A CA 1
ATOM 1883 C C . VAL A 1 234 ? -32.016 6.118 24.807 1.00 95.19 234 VAL A C 1
ATOM 1885 O O . VAL A 1 234 ? -31.608 5.244 24.047 1.00 95.19 234 VAL A O 1
ATOM 1888 N N . GLU A 1 235 ? -31.843 7.419 24.564 1.00 95.19 235 GLU A N 1
ATOM 1889 C CA . GLU A 1 235 ? -31.176 7.909 23.359 1.00 95.19 235 GLU A CA 1
ATOM 1890 C C . GLU A 1 235 ? -29.700 7.484 23.280 1.00 95.19 235 GLU A C 1
ATOM 1892 O O . GLU A 1 235 ? -29.235 7.102 22.211 1.00 95.19 235 GLU A O 1
ATOM 1897 N N . GLN A 1 236 ? -28.951 7.456 24.394 1.00 96.00 236 GLN A N 1
ATOM 1898 C CA . GLN A 1 236 ? -27.577 6.925 24.366 1.00 96.00 236 GLN A CA 1
ATOM 1899 C C . GLN A 1 236 ? -27.532 5.438 23.981 1.00 96.00 236 GLN A C 1
ATOM 1901 O O . GLN A 1 236 ? -26.634 5.037 23.244 1.00 96.00 236 GLN A O 1
ATOM 1906 N N . PHE A 1 237 ? -28.484 4.625 24.453 1.00 95.00 237 PHE A N 1
ATOM 1907 C CA . PHE A 1 237 ? -28.583 3.212 24.068 1.00 95.00 237 PHE A CA 1
ATOM 1908 C C . PHE A 1 237 ? -28.922 3.042 22.586 1.00 95.00 237 PHE A C 1
ATOM 1910 O O . PHE A 1 237 ? -28.286 2.239 21.905 1.00 95.00 237 PHE A O 1
ATOM 1917 N N . ARG A 1 238 ? -29.853 3.850 22.070 1.00 93.44 238 ARG A N 1
ATOM 1918 C CA . ARG A 1 238 ? -30.204 3.878 20.646 1.00 93.44 238 ARG A CA 1
ATOM 1919 C C . ARG A 1 238 ? -29.007 4.250 19.769 1.00 93.44 238 ARG A C 1
ATOM 1921 O O . ARG A 1 238 ? -28.691 3.544 18.817 1.00 93.44 238 ARG A O 1
ATOM 1928 N N . LEU A 1 239 ? -28.293 5.321 20.123 1.00 94.38 239 LEU A N 1
ATOM 1929 C CA . LEU A 1 239 ? -27.082 5.740 19.411 1.00 94.38 239 LEU A CA 1
ATOM 1930 C C . LEU A 1 239 ? -25.991 4.662 19.440 1.00 94.38 239 LEU A C 1
ATOM 1932 O O . LEU A 1 239 ? -25.180 4.586 18.514 1.00 94.38 239 LEU A O 1
ATOM 1936 N N . TRP A 1 240 ? -25.945 3.840 20.492 1.00 94.38 240 TRP A N 1
ATOM 1937 C CA . TRP A 1 240 ? -24.998 2.734 20.582 1.00 94.38 240 TRP A CA 1
ATOM 1938 C C . TRP 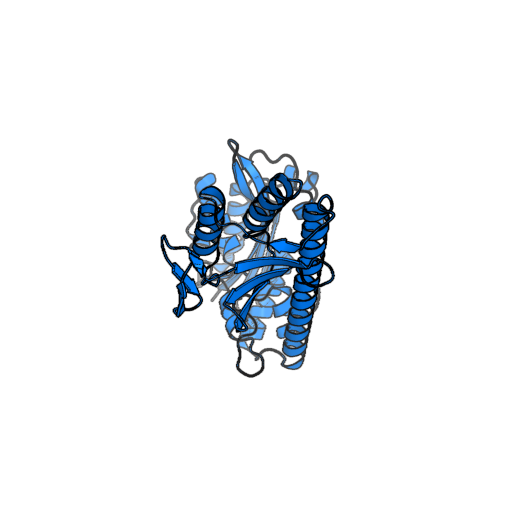A 1 240 ? -25.391 1.612 19.620 1.00 94.38 240 TRP A C 1
ATOM 1940 O O . TRP A 1 240 ? -24.550 1.200 18.824 1.00 94.38 240 TRP A O 1
ATOM 1950 N N . GLU A 1 241 ? -26.661 1.204 19.606 1.00 91.12 241 GLU A N 1
ATOM 1951 C CA . GLU A 1 241 ? -27.209 0.227 18.651 1.00 91.12 241 GLU A CA 1
ATOM 1952 C C . GLU A 1 241 ? -26.947 0.638 17.188 1.00 91.12 241 GLU A C 1
ATOM 1954 O O . GLU A 1 241 ? -26.488 -0.167 16.379 1.00 91.12 241 GLU A O 1
ATOM 1959 N N . GLU A 1 242 ? -27.128 1.919 16.850 1.00 90.06 242 GLU A N 1
ATOM 1960 C CA . GLU A 1 242 ? -26.866 2.438 15.498 1.00 90.06 242 GLU A CA 1
ATOM 1961 C C . GLU A 1 242 ? -25.378 2.376 15.097 1.00 90.06 242 GLU A C 1
ATOM 1963 O O . GLU A 1 242 ? -25.040 2.209 13.920 1.00 90.06 242 GLU A O 1
ATOM 1968 N N . ARG A 1 243 ? -24.463 2.523 16.065 1.00 89.31 243 ARG A N 1
ATOM 1969 C CA . ARG A 1 243 ? -23.008 2.602 15.829 1.00 89.31 243 ARG A CA 1
ATOM 1970 C C . ARG A 1 243 ? -22.284 1.269 15.979 1.00 89.31 243 ARG A C 1
ATOM 1972 O O . ARG A 1 243 ? -21.161 1.130 15.477 1.00 89.31 243 ARG A O 1
ATOM 1979 N N . ASP A 1 244 ? -22.887 0.316 16.676 1.00 88.69 244 ASP A N 1
ATOM 1980 C CA . ASP A 1 244 ? -22.309 -0.984 16.979 1.00 88.69 244 ASP A CA 1
ATOM 1981 C C . ASP A 1 244 ? -23.319 -2.094 16.701 1.00 88.69 244 ASP A C 1
ATOM 1983 O O . ASP A 1 244 ? -24.219 -2.367 17.488 1.00 88.69 244 ASP A O 1
ATOM 1987 N N . ARG A 1 245 ? -23.120 -2.790 15.578 1.00 84.19 245 ARG A N 1
ATOM 1988 C CA . ARG A 1 245 ? -23.999 -3.885 15.153 1.00 84.19 245 ARG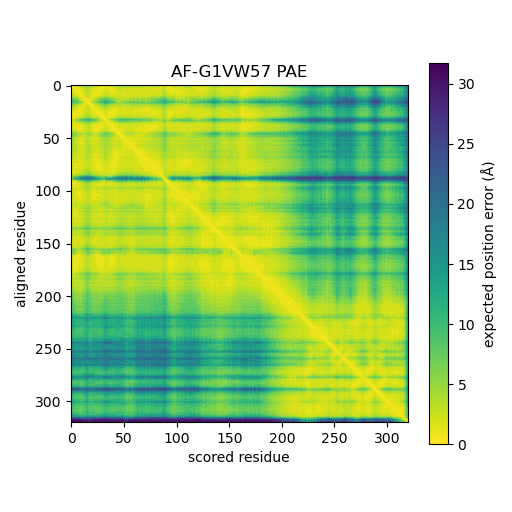 A CA 1
ATOM 1989 C C . ARG A 1 245 ? -24.018 -5.066 16.123 1.00 84.19 245 ARG A C 1
ATOM 1991 O O . ARG A 1 245 ? -24.920 -5.880 16.005 1.00 84.19 245 ARG A O 1
ATOM 1998 N N . ASN A 1 246 ? -23.048 -5.175 17.034 1.00 86.38 246 ASN A N 1
ATOM 1999 C CA . ASN A 1 246 ? -23.015 -6.228 18.051 1.00 86.38 246 ASN A CA 1
ATOM 2000 C C . ASN A 1 246 ? -23.771 -5.826 19.331 1.00 86.38 246 ASN A C 1
ATOM 2002 O O . ASN A 1 246 ? -23.853 -6.607 20.282 1.00 86.38 246 ASN A O 1
ATOM 2006 N N . PHE A 1 247 ? -24.292 -4.599 19.393 1.00 89.81 247 PHE A N 1
ATOM 2007 C CA . PHE A 1 247 ? -25.053 -4.099 20.524 1.00 89.81 247 PHE A CA 1
ATOM 2008 C C . PHE A 1 247 ? -26.542 -4.433 20.357 1.00 89.81 247 PHE A C 1
ATOM 2010 O O . PHE A 1 247 ? -27.309 -3.671 19.782 1.00 89.81 247 PHE A O 1
ATOM 2017 N N . HIS A 1 248 ? -26.955 -5.600 20.858 1.00 87.44 248 HIS A N 1
ATOM 2018 C CA . HIS A 1 248 ? -28.324 -6.121 20.725 1.00 87.44 248 HIS A CA 1
ATOM 2019 C C . HIS A 1 248 ? -29.203 -5.833 21.953 1.00 87.44 248 HIS A C 1
ATOM 2021 O O . HIS A 1 248 ? -29.801 -6.742 22.536 1.00 87.44 248 HIS A O 1
ATOM 2027 N N . ILE A 1 249 ? -29.245 -4.565 22.368 1.00 91.44 249 ILE A N 1
ATOM 2028 C CA . ILE A 1 249 ? -30.085 -4.088 23.473 1.00 91.44 249 ILE A CA 1
ATOM 2029 C C . ILE A 1 249 ? -30.940 -2.941 22.953 1.00 91.44 249 ILE A C 1
ATOM 2031 O O . ILE A 1 249 ? -30.421 -1.862 22.679 1.00 91.44 249 ILE A O 1
ATOM 2035 N N . ASN A 1 250 ? -32.249 -3.159 22.881 1.00 90.56 250 ASN A N 1
ATOM 2036 C CA . ASN A 1 250 ? -33.200 -2.146 22.447 1.00 90.56 250 ASN A CA 1
ATOM 2037 C C . ASN A 1 250 ? -34.140 -1.787 23.603 1.00 90.56 250 ASN A C 1
ATOM 2039 O O . ASN A 1 250 ? -34.821 -2.646 24.168 1.00 90.56 250 ASN A O 1
ATOM 2043 N N . ILE A 1 251 ? -34.148 -0.511 23.982 1.00 91.94 251 ILE A N 1
ATOM 2044 C CA . ILE A 1 251 ? -34.986 -0.008 25.070 1.00 91.94 251 ILE A CA 1
ATOM 2045 C C . ILE A 1 251 ? -36.283 0.543 24.477 1.00 91.94 251 ILE A C 1
ATOM 2047 O O . ILE A 1 251 ? -36.289 1.614 23.870 1.00 91.94 251 ILE A O 1
ATOM 2051 N N . GLN A 1 252 ? -37.388 -0.166 24.698 1.00 90.06 252 GLN A N 1
ATOM 2052 C CA . GLN A 1 252 ? -38.718 0.239 24.255 1.00 90.06 252 GLN A CA 1
ATOM 2053 C C . GLN A 1 252 ? -39.477 0.965 25.376 1.00 90.06 252 GLN A C 1
ATOM 2055 O O . GLN A 1 252 ? -38.964 1.192 26.480 1.00 90.06 252 GLN A O 1
ATOM 2060 N N . LYS A 1 253 ? -40.712 1.385 25.078 1.00 88.12 253 LYS A N 1
ATOM 2061 C CA . LYS A 1 253 ? -41.558 2.116 26.028 1.00 88.12 253 LYS A CA 1
ATOM 2062 C C . LYS A 1 253 ? -41.820 1.285 27.289 1.00 88.12 253 LYS A C 1
ATOM 2064 O O . LYS A 1 253 ? -41.483 1.745 28.377 1.00 88.12 253 LYS A O 1
ATOM 2069 N N . ASP A 1 254 ? -42.311 0.059 27.112 1.00 91.12 254 ASP A N 1
ATOM 2070 C CA . ASP A 1 254 ? -42.785 -0.800 28.207 1.00 91.12 254 ASP A CA 1
ATOM 2071 C C . ASP A 1 254 ? -41.890 -2.041 28.431 1.00 91.12 254 ASP A C 1
ATOM 2073 O O . ASP A 1 254 ? -41.993 -2.725 29.454 1.00 91.12 254 ASP A O 1
ATOM 2077 N N . SER A 1 255 ? -40.942 -2.301 27.525 1.00 92.69 255 SER A N 1
ATOM 2078 C CA . SER A 1 255 ? -40.055 -3.467 27.568 1.00 92.69 255 SER A CA 1
ATOM 2079 C C . SER A 1 255 ? -38.609 -3.160 27.158 1.00 92.69 255 SER A C 1
ATOM 2081 O O . SER A 1 255 ? -38.280 -2.088 26.647 1.00 92.69 255 SER A O 1
ATOM 2083 N N . ILE A 1 256 ? -37.714 -4.105 27.440 1.00 93.56 256 ILE A N 1
ATOM 2084 C CA . ILE A 1 256 ? -36.313 -4.123 27.018 1.00 93.56 256 ILE A CA 1
ATOM 2085 C C . ILE A 1 256 ? -36.112 -5.386 26.188 1.00 93.56 256 ILE A C 1
ATOM 2087 O O . ILE A 1 256 ? -36.280 -6.491 26.703 1.00 93.56 256 ILE A O 1
ATOM 2091 N N . LEU A 1 257 ? -35.736 -5.232 24.922 1.00 92.56 257 LEU A N 1
ATOM 2092 C CA . LEU A 1 257 ? -35.377 -6.350 24.062 1.00 92.56 257 LEU A CA 1
ATOM 2093 C C . LEU A 1 257 ? -33.877 -6.629 24.205 1.00 92.56 257 LEU A C 1
ATOM 2095 O O . LEU A 1 257 ? -33.046 -5.785 23.872 1.00 92.56 257 LEU A O 1
ATOM 2099 N N . LEU A 1 258 ? -33.541 -7.816 24.696 1.00 90.62 258 LEU A N 1
ATOM 2100 C CA . LEU A 1 258 ? -32.180 -8.274 24.957 1.00 90.62 258 LEU A CA 1
ATOM 2101 C C . LEU A 1 258 ? -31.936 -9.582 24.198 1.00 90.62 258 LEU A C 1
ATOM 2103 O O . LEU A 1 258 ? -32.506 -10.612 24.551 1.00 90.62 258 LEU A O 1
ATOM 2107 N N . ASP A 1 259 ? -31.132 -9.539 23.132 1.00 83.88 259 ASP A N 1
ATOM 2108 C CA . ASP A 1 259 ? -30.921 -10.661 22.192 1.00 83.88 259 ASP A CA 1
ATOM 2109 C C . ASP A 1 259 ? -32.223 -11.347 21.728 1.00 83.88 259 ASP A C 1
ATOM 2111 O O . ASP A 1 259 ? -32.323 -12.574 21.657 1.00 83.88 259 ASP A O 1
ATOM 2115 N N . GLY A 1 260 ? -33.266 -10.559 21.466 1.00 81.44 260 GLY A N 1
ATOM 2116 C CA . GLY A 1 260 ? -34.572 -11.082 21.054 1.00 81.44 260 GLY A CA 1
ATOM 2117 C C . GLY A 1 260 ? -35.456 -11.599 22.195 1.00 81.44 260 GLY A C 1
ATOM 2118 O O . GLY A 1 260 ? -36.573 -12.033 21.928 1.00 81.44 260 GLY A O 1
ATOM 2119 N N . ARG A 1 261 ? -35.012 -11.533 23.457 1.00 87.56 261 ARG A N 1
ATOM 2120 C CA . ARG A 1 261 ? -35.864 -11.769 24.634 1.00 87.56 261 ARG A CA 1
ATOM 2121 C C . ARG A 1 261 ? -36.450 -10.459 25.128 1.00 87.56 261 ARG A C 1
ATOM 2123 O O . ARG A 1 261 ? -35.719 -9.494 25.324 1.00 87.56 261 ARG A O 1
ATOM 2130 N N . GLU A 1 262 ? -37.751 -10.442 25.367 1.00 92.38 262 GLU A N 1
ATOM 2131 C CA . GLU A 1 262 ? -38.447 -9.267 25.878 1.00 92.38 262 GLU A CA 1
ATOM 2132 C C . GLU A 1 262 ? -38.529 -9.307 27.409 1.00 92.38 262 GLU A C 1
ATOM 2134 O O . GLU A 1 262 ? -39.006 -10.274 28.002 1.00 92.38 262 GLU A O 1
ATOM 2139 N N . LEU A 1 263 ? -38.028 -8.257 28.055 1.00 91.69 263 LEU A N 1
ATOM 2140 C CA . LEU A 1 263 ? -37.997 -8.098 29.505 1.00 91.69 263 LEU A CA 1
ATOM 2141 C C . LEU A 1 263 ? -38.912 -6.930 29.914 1.00 91.69 263 LEU A C 1
ATOM 2143 O O . LEU A 1 263 ? -38.710 -5.823 29.410 1.00 91.69 263 LEU A O 1
ATOM 2147 N N . PRO A 1 264 ? -39.877 -7.108 30.841 1.00 92.44 264 PRO A N 1
ATOM 2148 C CA . PRO A 1 264 ? -40.714 -6.005 31.314 1.00 92.44 264 PRO A CA 1
ATOM 2149 C C . PRO A 1 264 ? -39.877 -4.899 31.963 1.00 92.44 264 PRO A C 1
ATOM 2151 O O . PRO A 1 264 ? -39.128 -5.147 32.915 1.00 92.44 264 PRO A O 1
ATOM 2154 N N . ARG A 1 265 ? -40.000 -3.663 31.473 1.00 90.75 265 ARG A N 1
ATOM 2155 C CA . ARG A 1 265 ? -39.131 -2.553 31.894 1.00 90.75 265 ARG A CA 1
ATOM 2156 C C . ARG A 1 265 ? -39.311 -2.197 33.369 1.00 90.75 265 ARG A C 1
ATOM 2158 O O . ARG A 1 265 ? -38.321 -1.973 34.058 1.00 90.75 265 ARG A O 1
ATOM 2165 N N . GLU A 1 266 ? -40.545 -2.199 33.869 1.00 89.50 266 GLU A N 1
ATOM 2166 C CA . GLU A 1 266 ? -40.860 -1.867 35.270 1.00 89.50 266 GLU A CA 1
ATOM 2167 C C . GLU A 1 266 ? -40.267 -2.859 36.280 1.00 89.50 266 GLU A C 1
ATOM 2169 O O . GLU A 1 266 ? -39.974 -2.497 37.418 1.00 89.50 266 GLU A O 1
ATOM 2174 N N . GLN A 1 267 ? -40.056 -4.107 35.859 1.00 91.19 267 GLN A N 1
ATOM 2175 C CA . GLN A 1 267 ? -39.548 -5.183 36.712 1.00 91.19 267 GLN A CA 1
ATOM 2176 C C . GLN A 1 267 ? -38.036 -5.397 36.555 1.00 91.19 267 GLN A C 1
ATOM 2178 O O . GLN A 1 267 ? -37.449 -6.191 37.290 1.00 91.19 267 GLN A O 1
ATOM 2183 N N . THR A 1 268 ? -37.393 -4.693 35.616 1.00 93.56 268 THR A N 1
ATOM 2184 C CA . THR A 1 268 ? -35.980 -4.887 35.273 1.00 93.56 268 THR A CA 1
ATOM 2185 C C . THR A 1 268 ? -35.124 -3.757 35.826 1.00 93.56 268 THR A C 1
ATOM 2187 O O . THR A 1 268 ? -35.201 -2.614 35.377 1.00 93.56 268 THR A O 1
ATOM 2190 N N . LYS A 1 269 ? -34.235 -4.079 36.766 1.00 95.25 269 LYS A N 1
ATOM 2191 C CA . LYS A 1 269 ? -33.199 -3.149 37.231 1.00 95.25 269 LYS A CA 1
ATOM 2192 C C . LYS A 1 269 ? -31.973 -3.263 36.335 1.00 95.25 269 LYS A C 1
ATOM 2194 O O . LYS A 1 269 ? -31.508 -4.369 36.082 1.00 95.25 269 LYS A O 1
ATOM 2199 N N . ILE A 1 270 ? -31.434 -2.129 35.894 1.00 96.25 270 ILE A N 1
ATOM 2200 C CA . ILE A 1 270 ? -30.210 -2.083 35.089 1.00 96.25 270 ILE A CA 1
ATOM 2201 C C . ILE A 1 270 ? -29.071 -1.537 35.947 1.00 96.25 270 ILE A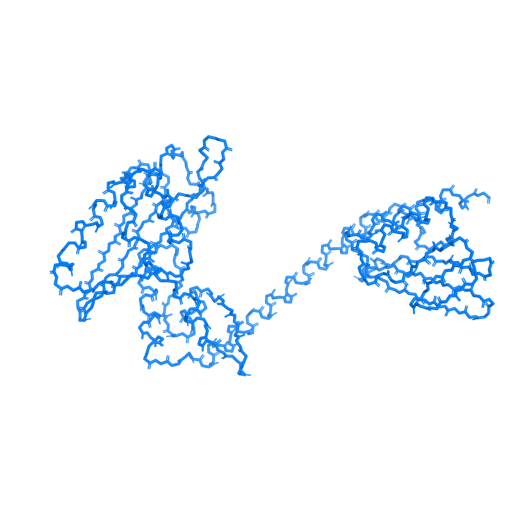 C 1
ATOM 2203 O O . ILE A 1 270 ? -29.244 -0.548 36.660 1.00 96.25 270 ILE A O 1
ATOM 2207 N N . SER A 1 271 ? -27.891 -2.140 35.858 1.00 96.81 271 SER A N 1
ATOM 2208 C CA . SER A 1 271 ? -26.654 -1.564 36.386 1.00 96.81 271 SER A CA 1
ATOM 2209 C C . SER A 1 271 ? -25.549 -1.596 35.345 1.00 96.81 271 SER A C 1
ATOM 2211 O O . SER A 1 271 ? -25.460 -2.543 34.570 1.00 96.81 271 SER A O 1
ATOM 2213 N N . MET A 1 272 ? -24.691 -0.584 35.358 1.00 97.50 272 MET A N 1
ATOM 2214 C CA . MET A 1 272 ? -23.525 -0.482 34.493 1.00 97.50 272 MET A CA 1
ATOM 2215 C C . MET A 1 272 ? -22.255 -0.553 35.335 1.00 97.50 272 MET A C 1
ATOM 2217 O O . MET A 1 272 ? -22.178 0.068 36.395 1.00 97.50 272 MET A O 1
ATOM 2221 N N . ARG A 1 273 ? -21.255 -1.290 34.854 1.00 97.25 273 ARG A N 1
ATOM 2222 C CA . ARG A 1 273 ? -19.900 -1.346 35.409 1.00 97.25 273 ARG A CA 1
ATOM 2223 C C . ARG A 1 273 ? -18.895 -1.137 34.288 1.00 97.25 273 ARG A C 1
ATOM 2225 O O . ARG A 1 273 ? -18.949 -1.840 33.289 1.00 97.25 273 ARG A O 1
ATOM 2232 N N . ILE A 1 274 ? -17.972 -0.212 34.475 1.00 97.44 274 ILE A N 1
ATOM 2233 C CA . ILE A 1 274 ? -16.871 0.059 33.559 1.00 97.44 274 ILE A CA 1
ATOM 2234 C C . ILE A 1 274 ? -15.598 -0.520 34.178 1.00 97.44 274 ILE A C 1
ATOM 2236 O O . ILE A 1 274 ? -15.304 -0.281 35.347 1.00 97.44 274 ILE A O 1
ATOM 2240 N N . ASP A 1 275 ? -14.877 -1.308 33.394 1.00 95.00 275 ASP A N 1
ATOM 2241 C CA . ASP A 1 275 ? -13.597 -1.917 33.739 1.00 95.00 275 ASP A CA 1
ATOM 2242 C C . ASP A 1 275 ? -12.533 -1.320 32.817 1.00 95.00 275 ASP A C 1
ATOM 2244 O O . ASP A 1 275 ? -12.698 -1.311 31.597 1.00 95.00 275 ASP A O 1
ATOM 2248 N N . ILE A 1 276 ? -11.478 -0.764 33.406 1.00 93.94 276 ILE A N 1
ATOM 2249 C CA . ILE A 1 276 ? -10.389 -0.079 32.703 1.00 93.94 276 ILE A CA 1
ATOM 2250 C C . ILE A 1 276 ? -9.020 -0.600 33.135 1.00 93.94 276 ILE A C 1
ATOM 2252 O O . ILE A 1 276 ? -8.034 0.083 32.888 1.00 93.94 276 ILE A O 1
ATOM 2256 N N . GLU A 1 277 ? -8.924 -1.770 33.775 1.00 87.88 277 GLU A N 1
ATOM 2257 C CA . GLU A 1 277 ? -7.634 -2.248 34.288 1.00 87.88 277 GLU A CA 1
ATOM 2258 C C . GLU A 1 277 ? -6.767 -2.894 33.206 1.00 87.88 277 GLU A C 1
ATOM 2260 O O . GLU A 1 277 ? -5.619 -2.483 33.016 1.00 87.88 277 GLU A O 1
ATOM 2265 N N . GLU A 1 278 ? -7.338 -3.836 32.452 1.00 86.12 278 GLU A N 1
ATOM 2266 C CA . GLU A 1 278 ? -6.631 -4.596 31.411 1.00 86.12 278 GLU A CA 1
ATOM 2267 C C . GLU A 1 278 ? -7.243 -4.373 30.026 1.00 86.12 278 GLU A C 1
ATOM 2269 O O . GLU A 1 278 ? -6.652 -3.738 29.150 1.00 86.12 278 GLU A O 1
ATOM 2274 N N . ILE A 1 279 ? -8.452 -4.902 29.825 1.00 91.44 279 ILE A N 1
ATOM 2275 C CA . ILE A 1 279 ? -9.223 -4.761 28.594 1.00 91.44 279 ILE A CA 1
ATOM 2276 C C . ILE A 1 279 ? -10.380 -3.816 28.902 1.00 91.44 279 ILE A C 1
ATOM 2278 O O . ILE A 1 279 ? -11.340 -4.238 29.560 1.00 91.44 279 ILE A O 1
ATOM 2282 N N . PRO A 1 280 ? -10.321 -2.558 28.418 1.00 95.62 280 PRO A N 1
ATOM 2283 C CA . PRO A 1 280 ? -11.383 -1.600 28.643 1.00 95.62 280 PRO A CA 1
ATOM 2284 C C . PRO A 1 280 ? -12.712 -2.185 28.195 1.00 95.62 280 PRO A C 1
ATOM 2286 O O . PRO A 1 280 ? -12.877 -2.597 27.043 1.00 95.62 280 PRO A O 1
ATOM 2289 N N . SER A 1 281 ? -13.660 -2.251 29.113 1.00 96.31 281 SER A N 1
ATOM 2290 C CA . SER A 1 281 ? -14.950 -2.866 28.865 1.00 96.31 281 SER A CA 1
ATOM 2291 C C . SER A 1 281 ? -16.037 -2.243 29.718 1.00 96.31 281 SER A C 1
ATOM 2293 O O . SER A 1 281 ? -15.792 -1.581 30.722 1.00 96.31 281 SER A O 1
ATOM 2295 N N . VAL A 1 282 ? -17.269 -2.441 29.276 1.00 96.88 282 VAL A N 1
ATOM 2296 C CA . VAL A 1 282 ? -18.469 -2.018 29.978 1.00 96.88 282 VAL A CA 1
ATOM 2297 C C . VAL A 1 282 ? -19.407 -3.212 30.073 1.00 96.88 282 VAL A C 1
ATOM 2299 O O . VAL A 1 282 ? -19.711 -3.869 29.079 1.00 96.88 282 VAL A O 1
ATOM 2302 N N . ALA A 1 283 ? -19.826 -3.518 31.292 1.00 97.31 283 ALA A N 1
ATOM 2303 C CA . ALA A 1 283 ? -20.797 -4.543 31.606 1.00 97.31 283 ALA A CA 1
ATOM 2304 C C . ALA A 1 283 ? -22.138 -3.892 31.957 1.00 97.31 283 ALA A C 1
ATOM 2306 O O . ALA A 1 283 ? -22.190 -2.982 32.785 1.00 97.31 283 ALA A O 1
ATOM 2307 N N . LEU A 1 284 ? -23.211 -4.367 31.334 1.00 97.25 284 LEU A N 1
ATOM 2308 C CA . LEU A 1 284 ? -24.593 -4.010 31.628 1.00 97.25 284 LEU A CA 1
ATOM 2309 C C . LEU A 1 284 ? -25.281 -5.234 32.228 1.00 97.25 284 LEU A C 1
ATOM 2311 O O . LEU A 1 284 ? -25.370 -6.274 31.578 1.00 97.25 284 LEU A O 1
ATOM 2315 N N . SER A 1 285 ? -25.750 -5.119 33.464 1.00 97.06 285 SER A N 1
ATOM 2316 C CA . SER A 1 285 ? -26.479 -6.178 34.163 1.00 97.06 285 SER A CA 1
ATOM 2317 C C . SER A 1 285 ? -27.959 -5.823 34.236 1.00 97.06 285 SER A C 1
ATOM 2319 O O . SER A 1 285 ? -28.302 -4.709 34.626 1.00 97.06 285 SER A O 1
ATOM 2321 N N . PHE A 1 286 ? -28.816 -6.778 33.889 1.00 95.94 286 PHE A N 1
ATOM 2322 C CA . PHE A 1 286 ? -30.272 -6.686 33.902 1.00 95.94 286 PHE A CA 1
ATOM 2323 C C . PHE A 1 286 ? -30.806 -7.674 34.941 1.00 95.94 286 PHE A C 1
ATOM 2325 O O . PHE A 1 286 ? -30.613 -8.881 34.795 1.00 95.94 286 PHE A O 1
ATOM 2332 N N . THR A 1 287 ? -31.442 -7.175 35.998 1.00 95.81 287 THR A N 1
ATOM 2333 C CA . THR A 1 287 ? -31.896 -7.975 37.145 1.00 95.81 287 THR A CA 1
ATOM 2334 C C . THR A 1 287 ? -33.417 -7.966 37.269 1.00 95.81 287 THR A C 1
ATOM 2336 O O . THR A 1 287 ? -34.018 -6.893 37.337 1.00 95.81 287 THR A O 1
ATOM 2339 N N . GLN A 1 288 ? -34.017 -9.155 37.367 1.00 91.62 288 GLN A N 1
ATOM 2340 C CA . GLN A 1 288 ? -35.441 -9.396 37.625 1.00 91.62 288 GLN A CA 1
ATOM 2341 C C . GLN A 1 288 ? -35.590 -10.452 38.731 1.00 91.62 288 GLN A C 1
ATOM 2343 O O . GLN A 1 288 ? -35.386 -11.642 38.489 1.00 91.62 288 GLN A O 1
ATOM 2348 N N . GLY A 1 289 ? -35.926 -10.036 39.955 1.00 87.31 289 GLY A N 1
ATOM 2349 C CA . GLY A 1 289 ? -35.922 -10.948 41.106 1.00 87.31 289 GLY A CA 1
ATOM 2350 C C . GLY A 1 289 ? -34.532 -11.562 41.320 1.00 87.31 289 GLY A C 1
ATOM 2351 O O . GLY A 1 289 ? -33.567 -10.824 41.508 1.00 87.31 289 GLY A O 1
ATOM 2352 N N . GLU A 1 290 ? -34.432 -12.892 41.252 1.00 86.31 290 GLU A N 1
ATOM 2353 C CA . GLU A 1 290 ? -33.164 -13.640 41.342 1.00 86.31 290 GLU A CA 1
ATOM 2354 C C . GLU A 1 290 ? -32.428 -13.780 39.997 1.00 86.31 290 GLU A C 1
ATOM 2356 O O . GLU A 1 290 ? -31.243 -14.112 39.967 1.00 86.31 290 GLU A O 1
ATOM 2361 N N . ASN A 1 291 ? -33.092 -13.498 38.871 1.00 88.44 291 ASN A N 1
ATOM 2362 C CA . ASN A 1 291 ? -32.490 -13.637 37.548 1.00 88.44 291 ASN A CA 1
ATOM 2363 C C . ASN A 1 291 ? -31.605 -12.430 37.223 1.00 88.44 291 ASN A C 1
ATOM 2365 O O . ASN A 1 291 ? -32.065 -11.287 37.257 1.00 88.44 291 ASN A O 1
ATOM 2369 N N . VAL A 1 292 ? -30.349 -12.685 36.842 1.00 93.25 292 VAL A N 1
ATOM 2370 C CA . VAL A 1 292 ? -29.394 -11.661 36.396 1.00 93.25 292 VAL A CA 1
ATOM 2371 C C . VAL A 1 292 ? -28.841 -12.039 35.028 1.00 93.25 292 VAL A C 1
ATOM 2373 O O . VAL A 1 292 ? -28.263 -13.110 34.861 1.00 93.25 292 VAL A O 1
ATOM 2376 N N . ILE A 1 293 ? -28.982 -11.141 34.055 1.00 93.88 293 ILE A N 1
ATOM 2377 C CA . ILE A 1 293 ? -28.371 -11.274 32.729 1.00 93.88 293 ILE A CA 1
ATOM 2378 C C . ILE A 1 293 ? -27.306 -10.187 32.594 1.00 93.88 293 ILE A C 1
ATOM 2380 O O . ILE A 1 293 ? -27.624 -9.005 32.682 1.00 93.88 293 ILE A O 1
ATOM 2384 N N . GLU A 1 294 ? -26.044 -10.565 32.387 1.00 95.06 294 GLU A N 1
ATOM 2385 C CA . GLU A 1 294 ? -24.941 -9.618 32.178 1.00 95.06 294 GLU A CA 1
ATOM 2386 C C . GLU A 1 294 ? -24.479 -9.632 30.716 1.00 95.06 294 GLU A C 1
ATOM 2388 O O . GLU A 1 294 ? -24.286 -10.688 30.110 1.00 95.06 294 GLU A O 1
ATOM 2393 N N . LYS A 1 295 ? -24.278 -8.440 30.150 1.00 94.81 295 LYS A N 1
ATOM 2394 C CA . LYS A 1 295 ? -23.691 -8.225 28.829 1.00 94.81 295 LYS A CA 1
ATOM 2395 C C . LYS A 1 295 ? -22.428 -7.402 28.935 1.00 94.81 295 LYS A C 1
ATOM 2397 O O . LYS A 1 295 ? -22.471 -6.282 29.431 1.00 94.81 295 LYS A O 1
ATOM 2402 N N . LYS A 1 296 ? -21.316 -7.945 28.440 1.00 95.12 296 LYS A N 1
ATOM 2403 C CA . LYS A 1 296 ? -20.014 -7.278 28.429 1.00 95.12 296 LYS A CA 1
ATOM 2404 C C . LYS A 1 296 ? -19.653 -6.855 27.010 1.00 95.12 296 LYS A C 1
ATOM 2406 O O . LYS A 1 296 ? -19.650 -7.679 26.100 1.00 95.12 296 LYS A O 1
ATOM 2411 N N . TYR A 1 297 ? -19.307 -5.585 26.848 1.00 95.12 297 TYR A N 1
ATOM 2412 C CA . TYR A 1 297 ? -18.882 -4.991 25.586 1.00 95.12 297 TYR A CA 1
ATOM 2413 C C . TYR A 1 297 ? -17.489 -4.389 25.736 1.00 95.12 297 TYR A C 1
ATOM 2415 O O . TYR A 1 297 ? -17.147 -3.858 26.794 1.00 95.12 297 TYR A O 1
ATOM 2423 N N . LEU A 1 298 ? -16.686 -4.441 24.671 1.00 94.25 298 LEU A N 1
ATOM 2424 C CA . LEU A 1 298 ? -15.420 -3.713 24.629 1.00 94.25 298 LEU A CA 1
ATOM 2425 C C . LEU A 1 298 ? -15.694 -2.209 24.644 1.00 94.25 298 LEU A C 1
ATOM 2427 O O . LEU A 1 298 ? -16.535 -1.713 23.893 1.00 94.25 298 LEU A O 1
ATOM 2431 N N . LEU A 1 299 ? -14.965 -1.483 25.481 1.00 94.88 299 LEU A N 1
ATOM 2432 C CA . LEU A 1 299 ? -15.038 -0.035 25.561 1.00 94.88 299 LEU A CA 1
ATOM 2433 C C . LEU A 1 299 ? -14.057 0.555 24.549 1.00 94.88 299 LEU A C 1
ATOM 2435 O O . LEU A 1 299 ? -12.841 0.541 24.734 1.00 94.88 299 LEU A O 1
ATOM 2439 N N . ILE A 1 300 ? -14.603 1.043 23.444 1.00 93.69 300 ILE A N 1
ATOM 2440 C CA . ILE A 1 300 ? -13.863 1.528 22.280 1.00 93.69 300 ILE A CA 1
ATOM 2441 C C . ILE A 1 300 ? -14.254 2.969 21.967 1.00 93.69 300 ILE A C 1
ATOM 2443 O O . ILE A 1 300 ? -15.278 3.470 22.420 1.00 93.69 300 ILE A O 1
ATOM 2447 N N . TYR A 1 301 ? -13.490 3.645 21.106 1.00 91.25 301 TYR A N 1
ATOM 2448 C CA . TYR A 1 301 ? -13.784 5.032 20.711 1.00 91.25 301 TYR A CA 1
ATOM 2449 C C . TYR A 1 301 ? -15.221 5.246 20.212 1.00 91.25 301 TYR A C 1
ATOM 2451 O O . TYR A 1 301 ? -15.774 6.328 20.391 1.00 91.25 301 TYR A O 1
ATOM 2459 N N . ARG A 1 302 ? -15.825 4.221 19.593 1.00 90.56 302 ARG A N 1
ATOM 2460 C CA . ARG A 1 302 ? -17.188 4.298 19.057 1.00 90.56 302 ARG A CA 1
ATOM 2461 C C . ARG A 1 302 ? -18.242 4.436 20.149 1.00 90.56 302 ARG A C 1
ATOM 2463 O O . ARG A 1 302 ? -19.144 5.242 19.953 1.00 90.56 302 ARG A O 1
ATOM 2470 N N . ASN A 1 303 ? -18.123 3.693 21.255 1.00 94.31 303 ASN A N 1
ATOM 2471 C CA . ASN A 1 303 ? -19.128 3.637 22.324 1.00 94.31 303 ASN A CA 1
ATOM 2472 C C . ASN A 1 303 ? -18.758 4.436 23.586 1.00 94.31 303 ASN A C 1
ATOM 2474 O O . ASN A 1 303 ? -19.650 4.804 24.348 1.00 94.31 303 ASN A O 1
ATOM 2478 N N . ALA A 1 304 ? -17.481 4.787 23.770 1.00 95.19 304 ALA A N 1
ATOM 2479 C CA . ALA A 1 304 ? -16.983 5.440 24.979 1.00 95.19 304 ALA A CA 1
ATOM 2480 C C . ALA A 1 304 ? -17.755 6.712 25.361 1.00 95.19 304 ALA A C 1
ATOM 2482 O O . ALA A 1 304 ? -18.027 6.924 26.536 1.00 95.19 304 ALA A O 1
ATOM 2483 N N . THR A 1 305 ? -18.160 7.535 24.387 1.00 95.50 305 THR A N 1
ATOM 2484 C CA . THR A 1 305 ? -18.940 8.756 24.659 1.00 95.50 305 THR A CA 1
ATOM 2485 C C . THR A 1 305 ? -20.345 8.454 25.189 1.00 95.50 305 THR A C 1
ATOM 2487 O O . THR A 1 305 ? -20.805 9.144 26.091 1.00 95.50 305 THR A O 1
ATOM 2490 N N . MET A 1 306 ? -21.024 7.423 24.677 1.00 95.81 306 MET A N 1
ATOM 2491 C CA . MET A 1 306 ? -22.354 7.038 25.173 1.00 95.81 306 MET A CA 1
ATOM 2492 C C . MET A 1 306 ? -22.262 6.492 26.596 1.00 95.81 306 MET A C 1
ATOM 2494 O O . MET A 1 306 ? -23.014 6.916 27.469 1.00 95.81 306 MET A O 1
ATOM 2498 N N . VAL A 1 307 ? -21.285 5.618 26.845 1.00 96.56 307 VAL A N 1
ATOM 2499 C CA . VAL A 1 307 ? -21.008 5.057 28.176 1.00 96.56 307 VAL A CA 1
ATOM 2500 C C . VAL A 1 307 ? -20.691 6.165 29.184 1.00 96.56 307 VAL A C 1
ATOM 2502 O O . VAL A 1 307 ? -21.246 6.191 30.281 1.00 96.56 307 VAL A O 1
ATOM 2505 N N . GLU A 1 308 ? -19.845 7.118 28.798 1.00 96.38 308 GLU A N 1
ATOM 2506 C CA . GLU A 1 308 ? -19.492 8.270 29.623 1.00 96.38 308 GLU A CA 1
ATOM 2507 C C . GLU A 1 308 ? -20.698 9.172 29.914 1.00 96.38 308 GLU A C 1
ATOM 2509 O O . GLU A 1 308 ? -20.898 9.566 31.061 1.00 96.38 308 GLU A O 1
ATOM 2514 N N . ASN A 1 309 ? -21.543 9.455 28.917 1.00 95.75 309 ASN A N 1
ATOM 2515 C CA . ASN A 1 309 ? -22.761 10.247 29.103 1.00 95.75 309 ASN A CA 1
ATOM 2516 C C . ASN A 1 309 ? -23.732 9.577 30.085 1.00 95.75 309 ASN A C 1
ATOM 2518 O O . ASN A 1 309 ? -24.285 10.255 30.954 1.00 95.75 309 ASN A O 1
ATOM 2522 N N . ILE A 1 310 ? -23.904 8.252 29.987 1.00 95.81 310 ILE A N 1
ATOM 2523 C CA . ILE A 1 310 ? -24.720 7.481 30.934 1.00 95.81 310 ILE A CA 1
ATOM 2524 C C . ILE A 1 310 ? -24.129 7.591 32.341 1.00 95.81 310 ILE A C 1
ATOM 2526 O O . ILE A 1 310 ? -24.842 7.950 33.278 1.00 95.81 310 ILE A O 1
ATOM 2530 N N . LEU A 1 311 ? -22.825 7.337 32.492 1.00 95.88 311 LEU A N 1
ATOM 2531 C CA . LEU A 1 311 ? -22.143 7.396 33.784 1.00 95.88 311 LEU A CA 1
ATOM 2532 C C . LEU A 1 311 ? -22.275 8.784 34.421 1.00 95.88 311 LEU A C 1
ATOM 2534 O O . LEU A 1 311 ? -22.731 8.905 35.558 1.00 95.88 311 LEU A O 1
ATOM 2538 N N . LYS A 1 312 ? -21.935 9.834 33.668 1.00 94.31 312 LYS A N 1
ATOM 2539 C CA . LYS A 1 312 ? -22.005 11.230 34.104 1.00 94.31 312 LYS A CA 1
ATOM 2540 C C . LYS A 1 312 ? -23.405 11.589 34.586 1.00 94.31 312 LYS A C 1
ATOM 2542 O O . LYS A 1 312 ? -23.553 12.199 35.643 1.00 94.31 312 LYS A O 1
ATOM 2547 N N . ARG A 1 313 ? -24.436 11.169 33.848 1.00 94.00 313 ARG A N 1
ATOM 2548 C CA . ARG A 1 313 ? -25.830 11.418 34.216 1.00 94.00 313 ARG A CA 1
ATOM 2549 C C . ARG A 1 313 ? -26.231 10.705 35.506 1.00 94.00 313 ARG A C 1
ATOM 2551 O O . ARG A 1 313 ? -26.919 11.303 36.330 1.00 94.00 313 ARG A O 1
ATOM 2558 N N . MET A 1 314 ? -25.805 9.454 35.689 1.00 93.56 314 MET A N 1
ATOM 2559 C CA . MET A 1 314 ? -26.114 8.690 36.902 1.00 93.56 314 MET A CA 1
ATOM 2560 C C . MET A 1 314 ? -25.409 9.263 38.135 1.00 93.56 314 MET A C 1
ATOM 2562 O O . MET A 1 314 ? -26.016 9.334 39.199 1.00 93.56 314 MET A O 1
ATOM 2566 N N . LEU A 1 315 ? -24.167 9.733 37.994 1.00 88.56 315 LEU A N 1
ATOM 2567 C CA . LEU A 1 315 ? -23.412 10.322 39.103 1.00 88.56 315 LEU A CA 1
ATOM 2568 C C . LEU A 1 315 ? -23.946 11.699 39.522 1.00 88.56 315 LEU A C 1
ATOM 2570 O O . LEU A 1 315 ? -23.977 12.002 40.710 1.00 88.56 315 LEU A O 1
ATOM 2574 N N . GLN A 1 316 ? -24.441 12.510 38.583 1.00 84.62 316 GLN A N 1
ATOM 2575 C CA . GLN A 1 316 ? -25.061 13.806 38.901 1.00 84.62 316 GLN A CA 1
ATOM 2576 C C . GLN A 1 316 ? -26.352 13.684 39.729 1.00 84.62 316 GLN A C 1
ATOM 2578 O O . GLN A 1 316 ? -26.688 14.608 40.463 1.00 84.62 316 GLN A O 1
ATOM 2583 N N . HIS A 1 317 ? -27.065 12.558 39.632 1.00 68.38 317 HIS A N 1
ATOM 2584 C CA . HIS A 1 317 ? -28.313 12.299 40.362 1.00 68.38 317 HIS A CA 1
ATOM 2585 C C . HIS A 1 317 ? -28.174 11.296 41.518 1.00 68.38 317 HIS A C 1
ATOM 2587 O O . HIS A 1 317 ? -29.173 10.983 42.161 1.00 68.38 317 HIS A O 1
ATOM 2593 N N . GLY A 1 318 ? -26.964 10.789 41.778 1.00 53.56 318 GLY A N 1
ATOM 2594 C CA . GLY A 1 318 ? -26.678 9.816 42.839 1.00 53.56 318 GLY A CA 1
ATOM 2595 C C . GLY A 1 318 ? -26.334 10.416 44.209 1.00 53.56 318 GLY A C 1
ATOM 2596 O O . GLY A 1 318 ? -26.222 9.661 45.165 1.00 53.56 318 GLY A O 1
ATOM 2597 N N . ASN A 1 319 ? -26.189 11.743 44.314 1.00 40.41 319 ASN A N 1
ATOM 2598 C CA . ASN A 1 319 ? -25.928 12.465 45.572 1.00 40.41 319 ASN A CA 1
ATOM 2599 C C . ASN A 1 319 ? -27.210 13.044 46.215 1.00 40.41 319 ASN A C 1
ATOM 2601 O O . ASN A 1 319 ? -27.136 14.052 46.917 1.00 40.41 319 ASN A O 1
ATOM 2605 N N . GLY A 1 320 ? -28.378 12.464 45.920 1.00 32.19 320 GLY A N 1
ATOM 2606 C CA . GLY A 1 320 ? -29.682 12.900 46.434 1.00 32.19 320 GLY A CA 1
ATOM 2607 C C . GLY A 1 320 ? -30.286 11.906 47.405 1.00 32.19 320 GLY A C 1
ATOM 2608 O O . GLY A 1 320 ? -30.307 10.706 47.044 1.00 32.19 320 GLY A O 1
#

Sequence (320 aa):
MVHIYIDAEFDAVKINGKYCQMVVSLGAVLKKDAQEATFYSLVCPKNFQRLTSVVRKMTHLKDSDIRNANSFPDVLKQFMQWLQPYMESSSCRMYSFGPDDRRTLLQECARHHCDPSLFEGILDLQKQISAKVTYQNVLVSATLSLDDLKTAYAIEGAVEHNALTDASDLMRIHQASLLQDPDRKAVQEIVERKLAKQREVAQKQQEKLLRIMKERFSQYTVLKCPVRLYPEIVEQFRLWEERDRNFHINIQKDSILLDGRELPREQTKISMRIDIEEIPSVALSFTQGENVIEKKYLLIYRNATMVENILKRMLQHGNG

pLDDT: mean 93.54, std 6.8, range [32.19, 98.62]

Mean predicted aligned error: 7.08 Å

Nearest PDB structures (foldseek):
  4qoz-assembly2_E  TM=8.195E-01  e=1.746E-08  Homo sapiens
  1zbh-assembly1_D  TM=8.424E-01  e=9.524E-08  Homo sapiens
  1zbu-assembly2_B  TM=8.467E-01  e=1.276E-07  Homo sapiens
  1zbh-assembly1_C  TM=8.337E-01  e=1.813E-07  Homo sapiens
  1zbu-assembly4_D  TM=8.278E-01  e=1.922E-07  Homo sapiens

Radius of gyration: 29.73 Å; Cα contacts (8 Å, |Δi|>4): 503; chains: 1; bounding box: 64×49×82 Å